Protein AF-A0A7S1VYL2-F1 (afdb_monomer_lite)

Structure (mmCIF, N/CA/C/O backbone):
data_AF-A0A7S1VYL2-F1
#
_entry.id   AF-A0A7S1VYL2-F1
#
loop_
_atom_site.group_PDB
_atom_site.id
_atom_site.type_symbol
_atom_site.label_atom_id
_atom_site.label_alt_id
_atom_site.label_comp_id
_atom_site.label_asym_id
_atom_site.label_entity_id
_atom_site.label_seq_id
_atom_site.pdbx_PDB_ins_code
_atom_site.Cartn_x
_atom_site.Cartn_y
_atom_site.Cartn_z
_atom_site.occupancy
_atom_site.B_iso_or_equiv
_atom_site.auth_seq_id
_atom_site.auth_comp_id
_atom_site.auth_asym_id
_atom_site.auth_atom_id
_atom_site.pdbx_PDB_model_num
ATOM 1 N N . SER A 1 1 ? 16.573 17.578 -38.733 1.00 61.91 1 SER A N 1
ATOM 2 C CA . SER A 1 1 ? 17.314 18.787 -39.150 1.00 61.91 1 SER A CA 1
ATOM 3 C C . SER A 1 1 ? 16.479 19.507 -40.191 1.00 61.91 1 SER A C 1
ATOM 5 O O . SER A 1 1 ? 15.804 18.820 -40.947 1.00 61.91 1 SER A O 1
ATOM 7 N N . PHE A 1 2 ? 16.467 20.838 -40.218 1.00 78.00 2 PHE A N 1
ATOM 8 C CA . PHE A 1 2 ? 15.784 21.599 -41.269 1.00 78.00 2 PHE A CA 1
ATOM 9 C C . PHE A 1 2 ? 16.840 22.169 -42.211 1.00 78.00 2 PHE A C 1
ATOM 11 O O . PHE A 1 2 ? 17.726 22.891 -41.756 1.00 78.00 2 PHE A O 1
ATOM 18 N N . SER A 1 3 ? 16.746 21.837 -43.496 1.00 79.06 3 SER A N 1
ATOM 19 C CA . SER A 1 3 ? 17.550 22.474 -44.539 1.00 79.06 3 SER A CA 1
ATOM 20 C C . SER A 1 3 ? 16.685 23.531 -45.216 1.00 79.06 3 SER A C 1
ATOM 22 O O . SER A 1 3 ? 15.619 23.235 -45.758 1.00 79.06 3 SER A O 1
ATOM 24 N N . CYS A 1 4 ? 17.123 24.788 -45.139 1.00 88.56 4 CYS A N 1
ATOM 25 C CA . CYS A 1 4 ? 16.427 25.921 -45.740 1.00 88.56 4 CYS A CA 1
ATOM 26 C C . CYS A 1 4 ? 17.180 26.330 -47.019 1.00 88.56 4 CYS A C 1
ATOM 28 O O . CYS A 1 4 ? 18.322 26.796 -46.925 1.00 88.56 4 CYS A O 1
ATOM 30 N N . PRO A 1 5 ? 16.594 26.136 -48.215 1.00 88.06 5 PRO A N 1
ATOM 31 C CA . PRO A 1 5 ? 17.162 26.657 -49.454 1.00 88.06 5 PRO A CA 1
ATOM 32 C C . PRO A 1 5 ?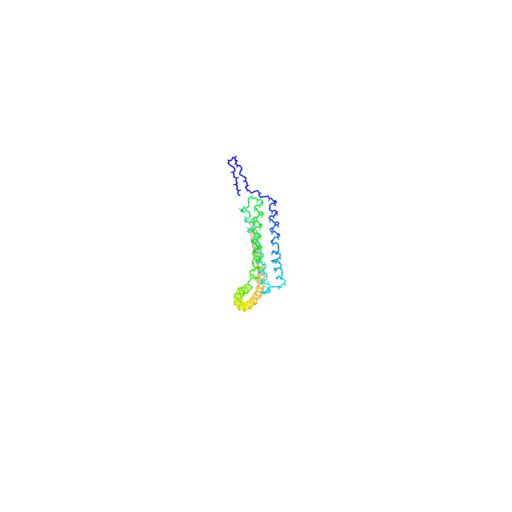 17.280 28.183 -49.370 1.00 88.06 5 PRO A C 1
ATOM 34 O O . PRO A 1 5 ? 16.396 28.831 -48.815 1.00 88.06 5 PRO A O 1
ATOM 37 N N . ARG A 1 6 ? 18.330 28.779 -49.952 1.00 89.88 6 ARG A N 1
ATOM 38 C CA . ARG A 1 6 ? 18.504 30.249 -49.941 1.00 89.88 6 ARG A CA 1
ATOM 39 C C . ARG A 1 6 ? 17.352 31.004 -50.610 1.00 89.88 6 ARG A C 1
ATOM 41 O O . ARG A 1 6 ? 17.112 32.152 -50.260 1.00 89.88 6 ARG A O 1
ATOM 48 N N . ASP A 1 7 ? 16.639 30.341 -51.516 1.00 92.88 7 ASP A N 1
ATOM 49 C CA . ASP A 1 7 ? 15.618 30.954 -52.366 1.00 92.88 7 ASP A CA 1
ATOM 50 C C . ASP A 1 7 ? 14.180 30.615 -51.927 1.00 92.88 7 ASP A C 1
ATOM 52 O O . ASP A 1 7 ? 13.231 30.834 -52.678 1.00 92.88 7 ASP A O 1
ATOM 56 N N . SER A 1 8 ? 13.988 30.045 -50.731 1.00 87.00 8 SER A N 1
ATOM 57 C CA . SER A 1 8 ? 12.659 29.698 -50.219 1.00 87.00 8 SER A CA 1
ATOM 58 C C . SER A 1 8 ? 12.521 30.020 -48.738 1.00 87.00 8 SER A C 1
ATOM 60 O O . SER A 1 8 ? 13.343 29.614 -47.922 1.00 87.00 8 SER A O 1
ATOM 62 N N . GLU A 1 9 ? 11.425 30.682 -48.375 1.00 87.62 9 GLU A N 1
ATOM 63 C CA . GLU A 1 9 ? 11.040 30.894 -46.974 1.00 87.62 9 GLU A CA 1
ATOM 64 C C . GLU A 1 9 ? 10.525 29.604 -46.306 1.00 87.62 9 GLU A C 1
ATOM 66 O O . GLU A 1 9 ? 10.373 29.545 -45.086 1.00 87.62 9 GLU A O 1
ATOM 71 N N . VAL A 1 10 ? 10.264 28.547 -47.089 1.00 90.44 10 VAL A N 1
ATOM 72 C CA . VAL A 1 10 ? 9.768 27.264 -46.584 1.00 90.44 10 VAL A CA 1
ATOM 73 C C . VAL A 1 10 ? 10.942 26.318 -46.352 1.00 90.44 10 VAL A C 1
ATOM 75 O O . VAL A 1 10 ? 11.450 25.679 -47.274 1.00 90.44 10 VAL A O 1
ATOM 78 N N . CYS A 1 11 ? 11.349 26.182 -45.093 1.00 86.75 11 CYS A N 1
ATOM 79 C CA . CYS A 1 11 ? 12.296 25.148 -44.690 1.00 86.75 11 CYS A CA 1
ATOM 80 C C . CYS A 1 11 ? 11.629 23.769 -44.782 1.00 86.75 11 CYS A C 1
ATOM 82 O O . CYS A 1 11 ? 10.582 23.534 -44.173 1.00 86.75 11 CYS A O 1
ATOM 84 N N . ARG A 1 12 ? 12.236 22.839 -45.525 1.00 80.25 12 ARG A N 1
ATOM 85 C CA . ARG A 1 12 ? 11.796 21.439 -45.539 1.00 80.25 12 ARG A CA 1
ATOM 86 C C . ARG A 1 12 ? 12.517 20.669 -44.440 1.00 80.25 12 ARG A C 1
ATOM 88 O O . ARG A 1 12 ? 13.689 20.917 -44.149 1.00 80.25 12 ARG A O 1
ATOM 95 N N . SER A 1 13 ? 11.790 19.751 -43.806 1.00 77.81 13 SER A N 1
ATOM 96 C CA . SER A 1 13 ? 12.422 18.759 -42.942 1.00 77.81 13 SER A CA 1
ATOM 97 C C . SER A 1 13 ? 13.326 17.906 -43.820 1.00 77.81 13 SER A C 1
ATOM 99 O O . SER A 1 13 ? 12.852 17.318 -44.785 1.00 77.81 13 SER A O 1
ATOM 101 N N . ASP A 1 14 ? 14.608 17.847 -43.480 1.00 75.81 14 ASP A N 1
ATOM 102 C CA . ASP A 1 14 ? 15.656 17.129 -44.223 1.00 75.81 14 ASP A CA 1
ATOM 103 C C . ASP A 1 14 ? 15.600 15.606 -43.978 1.00 75.81 14 ASP A C 1
ATOM 105 O O . ASP A 1 14 ? 16.582 14.889 -44.143 1.00 75.81 14 ASP A O 1
ATOM 109 N N . SER A 1 15 ? 14.470 15.121 -43.458 1.00 72.62 15 SER A N 1
ATOM 110 C CA . SER A 1 15 ? 14.243 13.722 -43.117 1.00 72.62 15 SER A CA 1
ATOM 111 C C . SER A 1 15 ? 13.379 13.081 -44.198 1.00 72.62 15 SER A C 1
ATOM 113 O O . SER A 1 15 ? 12.154 13.042 -44.062 1.00 72.62 15 SER A O 1
ATOM 115 N N . ASP A 1 16 ? 14.013 12.536 -45.232 1.00 81.56 16 ASP A N 1
ATOM 116 C CA . ASP A 1 16 ? 13.358 11.726 -46.272 1.00 81.56 16 ASP A CA 1
ATOM 117 C C . ASP A 1 16 ? 13.094 10.286 -45.785 1.00 81.56 16 ASP A C 1
ATOM 119 O O . ASP A 1 16 ? 13.119 9.328 -46.557 1.00 81.56 16 ASP A O 1
ATOM 123 N N . VAL A 1 17 ? 12.866 10.112 -44.478 1.00 89.38 17 VAL A N 1
ATOM 124 C CA . VAL A 1 17 ? 12.576 8.804 -43.890 1.00 89.38 17 VAL A CA 1
ATOM 125 C C . VAL A 1 17 ? 11.101 8.505 -44.093 1.00 89.38 17 VAL A C 1
ATOM 127 O O . VAL A 1 17 ? 10.223 9.138 -43.498 1.00 89.38 17 VAL A O 1
ATOM 130 N N . SER A 1 18 ? 10.823 7.528 -44.943 1.00 93.56 18 SER A N 1
ATOM 131 C CA . SER A 1 18 ? 9.466 7.116 -45.241 1.00 93.56 18 SER A CA 1
ATOM 132 C C . SER A 1 18 ? 8.936 6.158 -44.164 1.00 93.56 18 SER A C 1
ATOM 134 O O . SER A 1 18 ? 9.698 5.474 -43.471 1.00 93.56 18 SER A O 1
ATOM 136 N N . PRO A 1 19 ? 7.606 6.018 -44.037 1.00 93.88 19 PRO A N 1
ATOM 137 C CA . PRO A 1 19 ? 7.012 4.953 -43.230 1.00 93.88 19 PRO A CA 1
ATOM 138 C C . PRO A 1 19 ? 7.464 3.545 -43.656 1.00 93.88 19 PRO A C 1
ATOM 140 O O . PRO A 1 19 ? 7.459 2.625 -42.839 1.00 93.88 19 PRO A O 1
ATOM 143 N N . VAL A 1 20 ? 7.875 3.371 -44.920 1.00 94.62 20 VAL A N 1
ATOM 144 C CA . VAL A 1 20 ? 8.408 2.103 -45.439 1.00 94.62 20 VAL A CA 1
ATOM 145 C C . VAL A 1 20 ? 9.771 1.804 -44.818 1.00 94.62 20 VAL A C 1
ATOM 147 O O . VAL A 1 20 ? 10.003 0.675 -44.388 1.00 94.62 20 VAL A O 1
ATOM 150 N N . GLY A 1 21 ? 10.643 2.809 -44.690 1.00 93.50 21 GLY A N 1
ATOM 151 C CA . GLY A 1 21 ? 11.903 2.669 -43.964 1.00 93.50 21 GLY A CA 1
ATOM 152 C C . GLY A 1 21 ? 11.670 2.200 -42.527 1.00 93.50 21 GLY A C 1
ATOM 153 O O . GLY A 1 21 ? 12.287 1.231 -42.081 1.00 93.50 21 GLY A O 1
ATOM 154 N N . TRP A 1 22 ? 10.737 2.839 -41.814 1.00 94.69 22 TRP A N 1
ATOM 155 C CA . TRP A 1 22 ? 10.399 2.474 -40.433 1.00 94.69 22 TRP A CA 1
ATOM 156 C C . TRP A 1 22 ? 9.864 1.047 -40.312 1.00 94.69 22 TRP A C 1
ATOM 158 O O . TRP A 1 22 ? 10.197 0.340 -39.363 1.00 94.69 22 TRP A O 1
ATOM 168 N N . PHE A 1 23 ? 9.080 0.595 -41.291 1.00 95.88 23 PHE A N 1
ATOM 169 C CA . PHE A 1 23 ? 8.619 -0.787 -41.341 1.00 95.88 23 PHE A CA 1
ATOM 170 C C . PHE A 1 23 ? 9.792 -1.777 -41.418 1.00 95.88 23 PHE A C 1
ATOM 172 O O . PHE A 1 23 ? 9.844 -2.717 -40.624 1.00 95.88 23 PHE A O 1
ATOM 179 N N . PHE A 1 24 ? 10.760 -1.556 -42.315 1.00 95.06 24 PHE A N 1
ATOM 180 C CA . PHE A 1 24 ? 11.938 -2.426 -42.429 1.00 95.06 24 PHE A CA 1
ATOM 181 C C . PHE A 1 24 ? 12.842 -2.357 -41.197 1.00 95.06 24 PHE A C 1
ATOM 183 O O . PHE A 1 24 ? 13.323 -3.393 -40.740 1.00 95.06 24 PHE A O 1
ATOM 190 N N . PHE A 1 25 ? 13.020 -1.167 -40.621 1.00 94.31 25 PHE A N 1
ATOM 191 C CA . PHE A 1 25 ? 13.708 -0.973 -39.347 1.00 94.31 25 PHE A CA 1
ATOM 192 C C . PHE A 1 25 ? 13.118 -1.871 -38.250 1.00 94.31 25 PHE A C 1
ATOM 194 O O . PHE A 1 25 ? 13.826 -2.671 -37.635 1.00 94.31 25 PHE A O 1
ATOM 201 N N . THR A 1 26 ? 11.801 -1.780 -38.038 1.00 93.69 26 THR A N 1
ATOM 202 C CA . THR A 1 26 ? 11.106 -2.577 -37.025 1.00 93.69 26 THR A CA 1
ATOM 203 C C . THR A 1 26 ? 11.162 -4.063 -37.356 1.00 93.69 26 THR A C 1
ATOM 205 O O . THR A 1 26 ? 11.386 -4.868 -36.457 1.00 93.69 26 THR A O 1
ATOM 208 N N . LEU A 1 27 ? 11.013 -4.441 -38.628 1.00 95.31 27 LEU A N 1
ATOM 209 C CA . LEU A 1 27 ? 11.093 -5.833 -39.062 1.00 95.31 27 LEU A CA 1
ATOM 210 C C . LEU A 1 27 ? 12.460 -6.451 -38.731 1.00 95.31 27 LEU A C 1
ATOM 212 O O . LEU A 1 27 ? 12.510 -7.525 -38.134 1.00 95.31 27 LEU A O 1
ATOM 216 N N . PHE A 1 28 ? 13.561 -5.771 -39.064 1.00 93.75 28 PHE A N 1
ATOM 217 C CA . PHE A 1 28 ? 14.906 -6.266 -38.765 1.00 93.75 28 PHE A CA 1
ATOM 218 C C . PHE A 1 28 ? 15.192 -6.311 -37.267 1.00 93.75 28 PHE A C 1
ATOM 220 O O . PHE A 1 28 ? 15.729 -7.316 -36.795 1.00 93.75 28 PHE A O 1
ATOM 227 N N . GLY A 1 29 ? 14.782 -5.275 -36.527 1.00 92.00 29 GLY A N 1
ATOM 228 C CA . GLY A 1 29 ? 14.897 -5.242 -35.072 1.00 92.00 29 GLY A CA 1
ATOM 229 C C . GLY A 1 29 ? 14.149 -6.399 -34.413 1.00 92.00 29 GLY A C 1
ATOM 230 O O . GLY A 1 29 ? 14.722 -7.112 -33.596 1.00 92.00 29 GLY A O 1
ATOM 231 N N . VAL A 1 30 ? 12.900 -6.652 -34.815 1.00 91.62 30 VAL A N 1
ATOM 232 C CA . VAL A 1 30 ? 12.106 -7.771 -34.290 1.00 91.62 30 VAL A CA 1
ATOM 233 C C . VAL A 1 30 ? 12.761 -9.105 -34.630 1.00 91.62 30 VAL A C 1
ATOM 235 O O . VAL A 1 30 ? 12.927 -9.921 -33.731 1.00 91.62 30 VAL A O 1
ATOM 238 N N . ILE A 1 31 ? 13.170 -9.344 -35.879 1.00 93.88 31 ILE A N 1
ATOM 239 C CA . ILE A 1 31 ? 13.765 -10.633 -36.275 1.00 93.88 31 ILE A CA 1
ATOM 240 C C . ILE A 1 31 ? 15.019 -10.957 -35.447 1.00 93.88 31 ILE A C 1
ATOM 242 O O . ILE A 1 31 ? 15.148 -12.091 -34.991 1.00 93.88 31 ILE A O 1
ATOM 246 N N . HIS A 1 32 ? 15.901 -9.979 -35.216 1.00 89.75 32 HIS A N 1
ATOM 247 C CA . HIS A 1 32 ? 17.160 -10.209 -34.496 1.00 89.75 32 HIS A CA 1
ATOM 248 C C . HIS A 1 32 ? 16.989 -10.234 -32.974 1.00 89.75 32 HIS A C 1
ATOM 250 O O . HIS A 1 32 ? 17.606 -11.054 -32.311 1.00 89.75 32 HIS A O 1
ATOM 256 N N . LEU A 1 33 ? 16.125 -9.388 -32.403 1.00 91.00 33 LEU A N 1
ATOM 257 C CA . LEU A 1 33 ? 15.999 -9.262 -30.943 1.00 91.00 33 LEU A CA 1
ATOM 258 C C . LEU A 1 33 ? 14.960 -10.219 -30.338 1.00 91.00 33 LEU A C 1
ATOM 260 O O . LEU A 1 33 ? 14.957 -10.453 -29.129 1.00 91.00 33 LEU A O 1
ATOM 264 N N . THR A 1 34 ? 14.059 -10.787 -31.150 1.00 91.69 34 THR A N 1
ATOM 265 C CA . THR A 1 34 ? 13.016 -11.707 -30.659 1.00 91.69 34 THR A CA 1
ATOM 266 C C . THR A 1 34 ? 13.585 -12.940 -29.948 1.00 91.69 34 THR A C 1
ATOM 268 O O . THR A 1 34 ? 13.065 -13.262 -28.878 1.00 91.69 34 THR A O 1
ATOM 271 N N . PRO A 1 35 ? 14.619 -13.642 -30.457 1.00 92.44 35 PRO A N 1
ATOM 272 C CA . PRO A 1 35 ? 15.212 -14.777 -29.751 1.00 92.44 35 PRO A CA 1
ATOM 273 C C . PRO A 1 35 ? 15.658 -14.424 -28.325 1.00 92.44 35 PRO A C 1
ATOM 275 O O . PRO A 1 35 ? 15.303 -15.138 -27.385 1.00 92.44 35 PRO A O 1
ATOM 278 N N . ASP A 1 36 ? 16.330 -13.286 -28.144 1.00 89.50 36 ASP A N 1
ATOM 279 C CA . ASP A 1 36 ? 16.806 -12.817 -26.838 1.00 89.50 36 ASP A CA 1
ATOM 280 C C . ASP A 1 36 ? 15.658 -12.454 -25.904 1.00 89.50 36 ASP A C 1
ATOM 282 O O . ASP A 1 36 ? 15.626 -12.879 -24.745 1.00 89.50 36 ASP A O 1
ATOM 286 N N . MET A 1 37 ? 14.660 -11.733 -26.421 1.00 89.81 37 MET A N 1
ATOM 287 C CA . MET A 1 37 ? 13.464 -11.389 -25.654 1.00 89.81 37 MET A CA 1
ATOM 288 C C . MET A 1 37 ? 12.706 -12.644 -25.208 1.00 89.81 37 MET A C 1
ATOM 290 O O . MET A 1 37 ? 12.289 -12.729 -24.051 1.00 89.81 37 MET A O 1
ATOM 294 N N . LEU A 1 38 ? 12.545 -13.636 -26.089 1.00 92.94 38 LEU A N 1
ATOM 295 C CA . LEU A 1 38 ? 11.866 -14.895 -25.772 1.00 92.94 38 LEU A CA 1
ATOM 296 C C . LEU A 1 38 ? 12.665 -15.740 -24.778 1.00 92.94 38 LEU A C 1
ATOM 298 O O . LEU A 1 38 ? 12.073 -16.329 -23.871 1.00 92.94 38 LEU A O 1
ATOM 302 N N . ASN A 1 39 ? 13.992 -15.781 -24.902 1.00 90.31 39 ASN A N 1
ATOM 303 C CA . ASN A 1 39 ? 14.867 -16.485 -23.967 1.00 90.31 39 ASN A CA 1
ATOM 304 C C . ASN A 1 39 ? 14.842 -15.830 -22.580 1.00 90.31 39 ASN A C 1
ATOM 306 O O . ASN A 1 39 ? 14.631 -16.525 -21.582 1.00 90.31 39 ASN A O 1
ATOM 310 N N . GLY A 1 40 ? 14.954 -14.501 -22.509 1.00 90.19 40 GLY A N 1
ATOM 311 C CA . GLY A 1 40 ? 14.814 -13.741 -21.266 1.00 90.19 40 GLY A CA 1
ATOM 312 C C . GLY A 1 40 ? 13.451 -13.964 -20.612 1.00 90.19 40 GLY A C 1
ATOM 313 O O . GLY A 1 40 ? 13.370 -14.304 -19.429 1.00 90.19 40 GLY A O 1
ATOM 314 N N . LEU A 1 41 ? 12.371 -13.891 -21.395 1.00 92.56 41 LEU A N 1
ATOM 315 C CA . LEU A 1 41 ? 11.012 -14.122 -20.906 1.00 92.56 41 LEU A CA 1
ATOM 316 C C . LEU A 1 41 ? 10.801 -15.567 -20.428 1.00 92.56 41 LEU A C 1
ATOM 318 O O . LEU A 1 41 ? 10.159 -15.792 -19.401 1.00 92.56 41 LEU A O 1
ATOM 322 N N . LYS A 1 42 ? 11.374 -16.558 -21.123 1.00 92.81 42 LYS A N 1
ATOM 323 C CA . LYS A 1 42 ? 11.329 -17.971 -20.720 1.00 92.81 42 LYS A CA 1
ATOM 324 C C . LYS A 1 42 ? 12.056 -18.205 -19.397 1.00 92.81 42 LYS A C 1
ATOM 326 O O . LYS A 1 42 ? 11.561 -18.982 -18.580 1.00 92.81 42 LYS A O 1
ATOM 331 N N . LEU A 1 43 ? 13.185 -17.534 -19.160 1.00 91.38 43 LEU A N 1
ATOM 332 C CA . LEU A 1 43 ? 13.906 -17.590 -17.883 1.00 91.38 43 LEU A CA 1
ATOM 333 C C . LEU A 1 43 ? 13.076 -16.982 -16.747 1.00 91.38 43 LEU A C 1
ATOM 335 O O . LEU A 1 43 ? 12.912 -17.617 -15.704 1.00 91.38 43 LEU A O 1
ATOM 339 N N . VAL A 1 44 ? 12.474 -15.812 -16.974 1.00 92.75 44 VAL A N 1
ATOM 340 C CA . VAL A 1 44 ? 11.578 -15.150 -16.010 1.00 92.75 44 VAL A CA 1
ATOM 341 C C . VAL A 1 44 ? 10.370 -16.034 -15.678 1.00 92.75 44 VAL A C 1
ATOM 343 O O . VAL A 1 44 ? 10.043 -16.251 -14.508 1.00 92.75 44 VAL A O 1
ATOM 346 N N . TRP A 1 45 ? 9.731 -16.611 -16.696 1.00 93.38 45 TRP A N 1
ATOM 347 C CA . TRP A 1 45 ? 8.579 -17.492 -16.511 1.00 93.38 45 TRP A CA 1
ATOM 348 C C . TRP A 1 45 ? 8.951 -18.819 -15.834 1.00 93.38 45 TRP A C 1
ATOM 350 O O . TRP A 1 45 ? 8.237 -19.299 -14.951 1.00 93.38 45 TRP A O 1
ATOM 360 N N . GLY A 1 46 ? 10.095 -19.405 -16.197 1.00 87.69 46 GLY A N 1
ATOM 361 C CA . GLY A 1 46 ? 10.621 -20.621 -15.578 1.00 87.69 46 GLY A CA 1
ATOM 362 C C . GLY A 1 46 ? 10.995 -20.430 -14.107 1.00 87.69 46 GLY A C 1
ATOM 363 O O . GLY A 1 46 ? 10.764 -21.330 -13.293 1.00 87.69 46 GLY A O 1
ATOM 364 N N . ALA A 1 47 ? 11.503 -19.248 -13.749 1.00 89.25 47 ALA A N 1
ATOM 365 C CA . ALA A 1 47 ? 11.784 -18.883 -12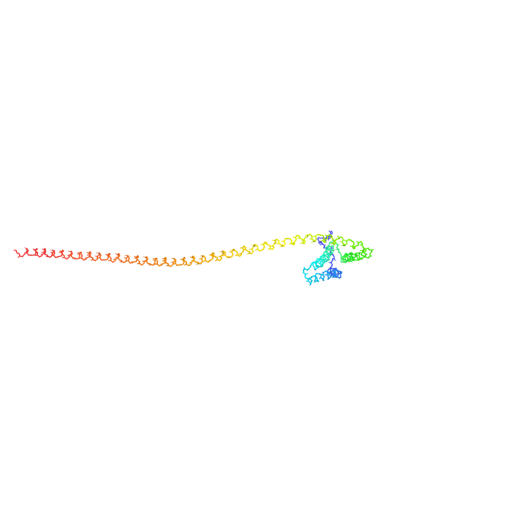.366 1.00 89.25 47 ALA A CA 1
ATOM 366 C C . ALA A 1 47 ? 10.507 -18.796 -11.520 1.00 89.25 47 ALA A C 1
ATOM 368 O O . ALA A 1 47 ? 10.487 -19.294 -10.396 1.00 89.25 47 ALA A O 1
ATOM 369 N N . SER A 1 48 ? 9.415 -18.261 -12.081 1.00 87.25 48 SER A N 1
ATOM 370 C CA . SER A 1 48 ? 8.115 -18.186 -11.400 1.00 87.25 48 SER A CA 1
ATOM 371 C C . SER A 1 48 ? 7.592 -19.568 -10.973 1.00 87.25 48 SER A C 1
ATOM 373 O O . SER A 1 48 ? 7.055 -19.714 -9.875 1.00 87.25 48 SER A O 1
ATOM 375 N N . LYS A 1 49 ? 7.831 -20.616 -11.777 1.00 87.31 49 LYS A N 1
ATOM 376 C CA . LYS A 1 49 ? 7.413 -21.994 -11.452 1.00 87.31 49 LYS A CA 1
ATOM 377 C C . LYS A 1 49 ? 8.205 -22.646 -10.312 1.00 87.31 49 LYS A C 1
ATOM 379 O O . LYS A 1 49 ? 7.688 -23.556 -9.676 1.00 87.31 49 LYS A O 1
ATOM 384 N N . HIS A 1 50 ? 9.433 -22.202 -10.044 1.00 78.25 50 HIS A N 1
ATOM 385 C CA . HIS A 1 50 ? 10.302 -22.779 -9.005 1.00 78.25 50 HIS A CA 1
ATOM 386 C C . HIS A 1 50 ? 10.139 -22.112 -7.625 1.00 78.25 50 HIS A C 1
ATOM 388 O O . HIS A 1 50 ? 10.872 -22.445 -6.687 1.00 78.25 50 HIS A O 1
ATOM 394 N N . GLY A 1 51 ? 9.187 -21.179 -7.489 1.00 72.94 51 GLY A N 1
ATOM 395 C CA . GLY A 1 51 ? 8.961 -20.401 -6.271 1.00 72.94 51 GLY A CA 1
ATOM 396 C C . GLY A 1 51 ? 10.132 -19.474 -5.916 1.00 72.94 51 GLY A C 1
ATOM 397 O O . GLY A 1 51 ? 11.157 -19.434 -6.597 1.00 72.94 51 GLY A O 1
ATOM 398 N N . PHE A 1 52 ? 10.010 -18.741 -4.805 1.00 77.88 52 PHE A N 1
ATOM 399 C CA . PHE A 1 52 ? 11.050 -17.836 -4.285 1.00 77.88 52 PHE A CA 1
ATOM 400 C C . PHE A 1 52 ? 12.218 -18.585 -3.617 1.00 77.88 52 PHE A C 1
ATOM 402 O O . PHE A 1 52 ? 12.682 -18.246 -2.530 1.00 77.88 52 PHE A O 1
ATOM 409 N N . THR A 1 53 ? 12.706 -19.642 -4.261 1.00 83.88 53 THR A N 1
ATOM 410 C CA . THR A 1 53 ? 13.946 -20.305 -3.860 1.00 83.88 53 THR A CA 1
ATOM 411 C C . THR A 1 53 ? 15.146 -19.466 -4.307 1.00 83.88 53 THR A C 1
ATOM 413 O O . THR A 1 53 ? 15.093 -18.786 -5.331 1.00 83.88 53 THR A O 1
ATOM 416 N N . LYS A 1 54 ? 16.274 -19.531 -3.580 1.00 75.94 54 LYS A N 1
ATOM 417 C CA . LYS A 1 54 ? 17.504 -18.779 -3.928 1.00 75.94 54 LYS A CA 1
ATOM 418 C C . LYS A 1 54 ? 17.962 -19.018 -5.374 1.00 75.94 54 LYS A C 1
ATOM 420 O O . LYS A 1 54 ? 18.417 -18.097 -6.041 1.00 75.94 54 LYS A O 1
ATOM 425 N N . LYS A 1 55 ? 17.798 -20.250 -5.871 1.00 74.62 55 LYS A N 1
ATOM 426 C CA . LYS A 1 55 ? 18.096 -20.611 -7.265 1.00 74.62 55 LYS A CA 1
ATOM 427 C C . LYS A 1 55 ? 17.100 -19.981 -8.245 1.00 74.62 55 LYS A C 1
ATOM 429 O O . LYS A 1 55 ? 17.528 -19.450 -9.263 1.00 74.62 55 LYS A O 1
ATOM 434 N N . GLY A 1 56 ? 15.804 -19.994 -7.921 1.00 79.81 56 GLY A N 1
ATOM 435 C CA . GLY A 1 56 ? 14.767 -19.334 -8.720 1.00 79.81 56 GLY A CA 1
ATOM 436 C C . GLY A 1 56 ? 15.000 -17.828 -8.847 1.00 79.81 56 GLY A C 1
ATOM 437 O O . GLY A 1 56 ? 14.908 -17.291 -9.947 1.00 79.81 56 GLY A O 1
ATOM 438 N N . LEU A 1 57 ? 15.409 -17.162 -7.761 1.00 84.19 57 LEU A N 1
ATOM 439 C CA . LEU A 1 57 ? 15.702 -15.727 -7.769 1.00 84.19 57 LEU A CA 1
ATOM 440 C C . LEU A 1 57 ? 16.871 -15.369 -8.702 1.00 84.19 57 LEU A C 1
ATOM 442 O O . LEU A 1 57 ? 16.765 -14.411 -9.458 1.00 84.19 57 LEU A O 1
ATOM 446 N N . HIS A 1 58 ? 17.959 -16.146 -8.704 1.00 83.06 58 HIS A N 1
ATOM 447 C CA . HIS A 1 58 ? 19.078 -15.909 -9.627 1.00 83.06 58 HIS A CA 1
ATOM 448 C C . HIS A 1 58 ? 18.663 -16.063 -11.095 1.00 83.06 58 HIS A C 1
ATOM 450 O O . HIS A 1 58 ? 19.049 -15.248 -11.928 1.00 83.06 58 HIS A O 1
ATOM 456 N N . ILE A 1 59 ? 17.850 -17.077 -11.410 1.00 85.12 59 ILE A N 1
ATOM 457 C CA . ILE A 1 59 ? 17.340 -17.297 -12.772 1.00 85.12 59 ILE A CA 1
ATOM 458 C C . ILE A 1 59 ? 16.413 -16.146 -13.188 1.00 85.12 59 ILE A C 1
ATOM 460 O O . ILE A 1 59 ? 16.503 -15.664 -14.315 1.00 85.12 59 ILE A O 1
ATOM 464 N N . PHE A 1 60 ? 15.566 -15.669 -12.271 1.00 90.19 60 PHE A N 1
ATOM 465 C CA . PHE A 1 60 ? 14.699 -14.514 -12.498 1.00 90.19 60 PHE A CA 1
ATOM 466 C C . PHE A 1 60 ? 15.507 -13.244 -12.780 1.00 90.19 60 PHE A C 1
ATOM 468 O O . PHE A 1 60 ? 15.273 -12.589 -13.791 1.00 90.19 60 PHE A O 1
ATOM 475 N N . ILE A 1 61 ? 16.491 -12.929 -11.929 1.00 89.00 61 ILE A N 1
ATOM 476 C CA . ILE A 1 61 ? 17.357 -11.753 -12.091 1.00 89.00 61 ILE A CA 1
ATOM 477 C C . ILE A 1 61 ? 18.122 -11.832 -13.413 1.00 89.00 61 ILE A C 1
ATOM 479 O O . ILE A 1 61 ? 18.154 -10.848 -14.146 1.00 89.00 61 ILE A O 1
ATOM 483 N N . GLY A 1 62 ? 18.677 -13.000 -13.754 1.00 87.88 62 GLY A N 1
ATOM 484 C CA . GLY A 1 62 ? 19.353 -13.215 -15.034 1.00 87.88 62 GLY A CA 1
ATOM 485 C C . GLY A 1 62 ? 18.431 -12.967 -16.230 1.00 87.88 62 GLY A C 1
ATOM 486 O O . GLY A 1 62 ? 18.812 -12.261 -17.160 1.00 87.88 62 GLY A O 1
ATOM 487 N N . GLY A 1 63 ? 17.193 -13.469 -16.177 1.00 89.62 63 GLY A N 1
ATOM 488 C CA . GLY A 1 63 ? 16.183 -13.215 -17.208 1.00 89.62 63 GLY A CA 1
ATOM 489 C C . GLY A 1 63 ? 15.792 -11.736 -17.324 1.00 89.62 63 GLY A C 1
ATOM 490 O O . GLY A 1 63 ? 15.705 -11.214 -18.434 1.00 89.62 63 GLY A O 1
ATOM 491 N N . CYS A 1 64 ? 15.614 -11.037 -16.198 1.00 90.44 64 CYS A N 1
ATOM 492 C CA . CYS A 1 64 ? 15.341 -9.597 -16.179 1.00 90.44 64 CYS A CA 1
ATOM 493 C C . CYS A 1 64 ? 16.506 -8.775 -16.739 1.00 90.44 64 CYS A C 1
ATOM 495 O O . CYS A 1 64 ? 16.274 -7.814 -17.470 1.00 90.44 64 CYS A O 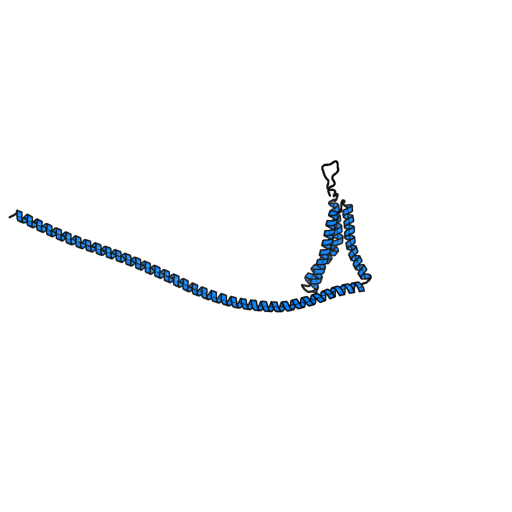1
ATOM 497 N N . PHE A 1 65 ? 17.745 -9.140 -16.411 1.00 90.56 65 PHE A N 1
ATOM 498 C CA . PHE A 1 65 ? 18.932 -8.439 -16.893 1.00 90.56 65 PHE A CA 1
ATOM 499 C C . PHE A 1 65 ? 19.097 -8.615 -18.403 1.00 90.56 65 PHE A C 1
ATOM 501 O O . PHE A 1 65 ? 19.259 -7.623 -19.108 1.00 90.56 65 PHE A O 1
ATOM 508 N N . LEU A 1 66 ? 18.941 -9.850 -18.899 1.00 89.00 66 LEU A N 1
ATOM 509 C CA . LEU A 1 66 ? 18.966 -10.150 -20.331 1.00 89.00 66 LEU A CA 1
ATOM 510 C C . LEU A 1 66 ? 17.907 -9.329 -21.077 1.00 89.00 66 LEU A C 1
ATOM 512 O O . LEU A 1 66 ? 18.235 -8.593 -21.999 1.00 89.00 66 LEU A O 1
ATOM 516 N N . PHE A 1 67 ? 16.659 -9.354 -20.602 1.00 89.56 67 PHE A N 1
ATOM 517 C CA . PHE A 1 67 ? 15.574 -8.570 -21.194 1.00 89.56 67 PHE A CA 1
ATOM 518 C C . PHE A 1 67 ? 15.851 -7.057 -21.172 1.00 89.56 67 PHE A C 1
ATOM 520 O O . PHE A 1 67 ? 15.566 -6.358 -22.143 1.00 89.56 67 PHE A O 1
ATOM 527 N N . THR A 1 68 ? 16.421 -6.545 -20.077 1.00 91.06 68 THR A N 1
ATOM 528 C CA . THR A 1 68 ? 16.751 -5.119 -19.933 1.00 91.06 68 THR A CA 1
ATOM 529 C C . THR A 1 68 ? 17.837 -4.698 -20.918 1.00 91.06 68 THR A C 1
ATOM 531 O O . THR A 1 68 ? 17.697 -3.654 -21.549 1.00 91.06 68 THR A O 1
ATOM 534 N N . ILE A 1 69 ? 18.889 -5.504 -21.091 1.00 90.38 69 ILE A N 1
ATOM 535 C CA . ILE A 1 69 ? 19.954 -5.228 -22.064 1.00 90.38 69 ILE A CA 1
ATOM 536 C C . ILE A 1 69 ? 19.382 -5.215 -23.482 1.00 90.38 69 ILE A C 1
ATOM 538 O O . ILE A 1 69 ? 19.602 -4.247 -24.205 1.00 90.38 69 ILE A O 1
ATOM 542 N N . THR A 1 70 ? 18.581 -6.216 -23.859 1.00 91.19 70 THR A N 1
ATOM 543 C CA . THR A 1 70 ? 17.949 -6.273 -25.187 1.00 91.19 70 THR A CA 1
ATOM 544 C C . THR A 1 70 ? 17.034 -5.065 -25.433 1.00 91.19 70 THR A C 1
ATOM 546 O O . THR A 1 70 ? 17.058 -4.468 -26.510 1.00 91.19 70 THR A O 1
ATOM 549 N N . ALA A 1 71 ? 16.264 -4.638 -24.425 1.00 91.31 71 ALA A N 1
ATOM 550 C CA . ALA A 1 71 ? 15.418 -3.448 -24.516 1.00 91.31 71 ALA A CA 1
ATOM 551 C C . ALA A 1 71 ? 16.236 -2.150 -24.643 1.00 91.31 71 ALA A C 1
ATOM 553 O O . ALA A 1 71 ? 15.871 -1.265 -25.419 1.00 91.31 71 ALA A O 1
ATOM 554 N N . LEU A 1 72 ? 17.354 -2.038 -23.917 1.00 91.12 72 LEU A N 1
ATOM 555 C CA . LEU A 1 72 ? 18.276 -0.906 -24.026 1.00 91.12 72 LEU A CA 1
ATOM 556 C C . LEU A 1 72 ? 18.970 -0.868 -25.389 1.00 91.12 72 LEU A C 1
ATOM 558 O O . LEU A 1 72 ? 19.105 0.214 -25.952 1.00 91.12 72 LEU A O 1
ATOM 562 N N . ALA A 1 73 ? 19.356 -2.018 -25.943 1.00 90.75 73 ALA A N 1
ATOM 563 C CA . ALA A 1 73 ? 19.934 -2.118 -27.280 1.00 90.75 73 ALA A CA 1
ATOM 564 C C . ALA A 1 73 ? 18.934 -1.668 -28.357 1.00 90.75 73 ALA A C 1
ATOM 566 O O . ALA A 1 73 ? 19.279 -0.857 -29.222 1.00 90.75 73 ALA A O 1
ATOM 567 N N . LEU A 1 74 ? 17.670 -2.103 -28.263 1.00 91.94 74 LEU A N 1
ATOM 568 C CA . LEU A 1 74 ? 16.599 -1.632 -29.144 1.00 91.94 74 LEU A CA 1
ATOM 569 C C . LEU A 1 74 ? 16.402 -0.118 -29.016 1.00 91.94 74 LEU A C 1
ATOM 571 O O . LEU A 1 74 ? 16.352 0.589 -30.021 1.00 91.94 74 LEU A O 1
ATOM 575 N N . TYR A 1 75 ? 16.326 0.387 -27.784 1.00 94.94 75 TYR A N 1
ATOM 576 C CA . TYR A 1 75 ? 16.162 1.812 -27.515 1.00 94.94 75 TYR A CA 1
ATOM 577 C C . TYR A 1 75 ? 17.323 2.640 -28.080 1.00 94.94 75 TYR A C 1
ATOM 579 O O . TYR A 1 75 ? 17.092 3.618 -28.789 1.00 94.94 75 TYR A O 1
ATOM 587 N N . ALA A 1 76 ? 18.566 2.229 -27.825 1.00 92.81 76 ALA A N 1
ATOM 588 C CA . ALA A 1 76 ? 19.756 2.883 -28.355 1.00 92.81 76 ALA A CA 1
ATOM 589 C C . ALA A 1 76 ? 19.752 2.881 -29.888 1.00 92.81 76 ALA A C 1
ATOM 591 O O . ALA A 1 76 ? 20.049 3.903 -30.500 1.00 92.81 76 ALA A O 1
ATOM 592 N N . THR A 1 77 ? 19.333 1.774 -30.504 1.00 92.94 77 THR A N 1
ATOM 593 C CA . THR A 1 77 ? 19.216 1.647 -31.961 1.00 92.94 77 THR A CA 1
ATOM 594 C C . THR A 1 77 ? 18.160 2.594 -32.531 1.00 92.94 77 THR A C 1
ATOM 596 O O . THR A 1 77 ? 18.414 3.248 -33.542 1.00 92.94 77 THR A O 1
ATOM 599 N N . VAL A 1 78 ? 17.007 2.741 -31.869 1.00 94.81 78 VAL A N 1
ATOM 600 C CA . VAL A 1 78 ? 15.976 3.724 -32.246 1.00 94.81 78 VAL A CA 1
ATOM 601 C C . VAL A 1 78 ? 16.529 5.145 -32.146 1.00 94.81 78 VAL A C 1
ATOM 603 O O . VAL A 1 78 ? 16.470 5.893 -33.118 1.00 94.81 78 VAL A O 1
ATOM 606 N N . VAL A 1 79 ? 17.098 5.517 -30.997 1.00 95.25 79 VAL A N 1
ATOM 607 C CA . VAL A 1 79 ? 17.616 6.874 -30.758 1.00 95.25 79 VAL A CA 1
ATOM 608 C C . VAL A 1 79 ? 18.739 7.220 -31.732 1.00 95.25 79 VAL A C 1
ATOM 610 O O . VAL A 1 79 ? 18.755 8.317 -32.290 1.00 95.25 79 VAL A O 1
ATOM 613 N N . PHE A 1 80 ? 19.656 6.283 -31.973 1.00 94.50 80 PHE A N 1
ATOM 614 C CA . PHE A 1 80 ? 20.762 6.468 -32.903 1.00 94.50 80 PHE A CA 1
ATOM 615 C C . PHE A 1 80 ? 20.265 6.705 -34.329 1.00 94.50 80 PHE A C 1
ATOM 617 O O . PHE A 1 80 ? 20.705 7.656 -34.976 1.00 94.50 80 PHE A O 1
ATOM 624 N N . ASN A 1 81 ? 19.322 5.889 -34.810 1.00 92.50 81 ASN A N 1
ATOM 625 C CA . ASN A 1 81 ? 18.769 6.051 -36.152 1.00 92.50 81 ASN A CA 1
ATOM 626 C C . ASN A 1 81 ? 18.011 7.372 -36.289 1.00 92.50 81 ASN A C 1
ATOM 628 O O . ASN A 1 81 ? 18.298 8.128 -37.209 1.00 92.50 81 ASN A O 1
ATOM 632 N N . VAL A 1 82 ? 17.161 7.729 -35.320 1.00 92.50 82 VAL A N 1
ATOM 633 C CA . VAL A 1 82 ? 16.463 9.030 -35.308 1.00 92.50 82 VAL A CA 1
ATOM 634 C C . VAL A 1 82 ? 17.440 10.206 -35.397 1.00 92.50 82 VAL A C 1
ATOM 636 O O . VAL A 1 82 ? 17.150 11.202 -36.058 1.00 92.50 82 VAL A O 1
ATOM 639 N N . ALA A 1 83 ? 18.593 10.109 -34.733 1.00 92.19 83 ALA A N 1
ATOM 640 C CA . ALA A 1 83 ? 19.581 11.180 -34.710 1.00 92.19 83 ALA A CA 1
ATOM 641 C C . ALA A 1 83 ? 20.433 11.265 -35.989 1.00 92.19 83 ALA A C 1
ATOM 643 O O . ALA A 1 83 ? 20.887 12.356 -36.337 1.00 92.19 83 ALA A O 1
ATOM 644 N N . THR A 1 84 ? 20.687 10.140 -36.665 1.00 91.50 84 THR A N 1
ATOM 645 C CA . THR A 1 84 ? 21.733 10.050 -37.701 1.00 91.50 84 THR A CA 1
ATOM 646 C C . THR A 1 84 ? 21.225 9.757 -39.108 1.00 91.50 84 THR A C 1
ATOM 648 O O . THR A 1 84 ? 21.873 10.190 -40.058 1.00 91.50 84 THR A O 1
ATOM 651 N N . SER A 1 85 ? 20.093 9.067 -39.278 1.00 92.12 85 SER A N 1
ATOM 652 C CA . SER A 1 85 ? 19.616 8.682 -40.610 1.00 92.12 85 SER A CA 1
ATOM 653 C C . SER A 1 85 ? 18.971 9.860 -41.336 1.00 92.12 85 SER A C 1
ATOM 655 O O . SER A 1 85 ? 18.020 10.456 -40.822 1.00 92.12 85 SER A O 1
ATOM 657 N N . ARG A 1 86 ? 19.446 10.170 -42.547 1.00 92.00 86 ARG A N 1
ATOM 658 C CA . ARG A 1 86 ? 18.830 11.169 -43.438 1.00 92.00 86 ARG A CA 1
ATOM 659 C C . ARG A 1 86 ? 17.981 10.537 -44.539 1.00 92.00 86 ARG A C 1
ATOM 661 O O . ARG A 1 86 ? 17.108 11.203 -45.082 1.00 92.00 86 ARG A O 1
ATOM 668 N N . SER A 1 87 ? 18.203 9.255 -44.831 1.00 93.75 87 SER A N 1
ATOM 669 C CA . SER A 1 87 ? 17.449 8.481 -45.823 1.00 93.75 87 SER A CA 1
ATOM 670 C C . SER A 1 87 ? 17.080 7.082 -45.318 1.00 93.75 87 SER A C 1
ATOM 672 O O . SER A 1 87 ? 17.702 6.554 -44.393 1.00 93.75 87 SER A O 1
ATOM 674 N N . ASP A 1 88 ? 16.099 6.450 -45.969 1.00 94.31 88 ASP A N 1
ATOM 675 C CA . ASP A 1 88 ? 15.689 5.067 -45.675 1.00 94.31 88 ASP A CA 1
ATOM 676 C C . ASP A 1 88 ? 16.851 4.068 -45.791 1.00 94.31 88 ASP A C 1
ATOM 678 O O . ASP A 1 88 ? 16.978 3.157 -44.972 1.00 94.31 88 ASP A O 1
ATOM 682 N N . VAL A 1 89 ? 17.728 4.252 -46.786 1.00 94.12 89 VAL A N 1
ATOM 683 C CA . VAL A 1 89 ? 18.888 3.375 -47.012 1.00 94.12 89 VAL A CA 1
ATOM 684 C C . VAL A 1 89 ? 19.888 3.495 -45.864 1.00 94.12 89 VAL A C 1
ATOM 686 O O . VAL A 1 89 ? 20.366 2.478 -45.365 1.00 94.12 89 VAL A O 1
ATOM 689 N N . GLU A 1 90 ? 20.169 4.719 -45.408 1.00 92.88 90 GLU A N 1
ATOM 690 C CA . GLU A 1 90 ? 21.051 4.960 -44.260 1.00 92.88 90 GLU A CA 1
ATOM 691 C C . GLU A 1 90 ? 20.475 4.374 -42.970 1.00 92.88 90 GLU A C 1
ATOM 693 O O . GLU A 1 90 ? 21.209 3.760 -42.199 1.00 92.88 90 GLU A O 1
ATOM 698 N N . MET A 1 91 ? 19.165 4.508 -42.747 1.00 94.06 91 MET A N 1
ATOM 699 C CA . MET A 1 91 ? 18.505 3.936 -41.572 1.00 94.06 91 MET A CA 1
ATOM 700 C C . MET A 1 91 ? 18.599 2.407 -41.556 1.00 94.06 91 MET A C 1
ATOM 702 O O . MET A 1 91 ? 18.951 1.808 -40.537 1.00 94.06 91 MET A O 1
ATOM 706 N N . ILE A 1 92 ? 18.317 1.756 -42.689 1.00 93.88 92 ILE A N 1
ATOM 707 C CA . ILE A 1 92 ? 18.424 0.297 -42.801 1.00 93.88 92 ILE A CA 1
ATOM 708 C C . ILE A 1 92 ? 19.877 -0.140 -42.585 1.00 93.88 92 ILE A C 1
ATOM 710 O O . ILE A 1 92 ? 20.123 -1.056 -41.801 1.00 93.88 92 ILE A O 1
ATOM 714 N N . PHE A 1 93 ? 20.842 0.537 -43.213 1.00 95.00 93 PHE A N 1
ATOM 715 C CA . PHE A 1 93 ? 22.262 0.227 -43.059 1.00 95.00 93 PHE A CA 1
ATOM 716 C C . PHE A 1 93 ? 22.727 0.353 -41.601 1.00 95.00 93 PHE A C 1
ATOM 718 O O . PHE A 1 93 ? 23.281 -0.597 -41.049 1.00 95.00 93 PHE A O 1
ATOM 725 N N . ASN A 1 94 ? 22.435 1.481 -40.948 1.00 93.12 94 ASN A N 1
ATOM 726 C CA . ASN A 1 94 ? 22.795 1.724 -39.550 1.00 93.12 94 ASN A CA 1
ATOM 727 C C . ASN A 1 94 ? 22.177 0.681 -38.611 1.00 93.12 94 ASN A C 1
ATOM 729 O O . ASN A 1 94 ? 22.828 0.206 -37.684 1.00 93.12 94 ASN A O 1
ATOM 733 N N . THR A 1 95 ? 20.935 0.281 -38.874 1.00 93.81 95 THR A N 1
ATOM 734 C CA . THR A 1 95 ? 20.234 -0.745 -38.091 1.00 93.81 95 THR A CA 1
ATOM 735 C C . THR A 1 95 ? 20.872 -2.114 -38.243 1.00 93.81 95 THR A C 1
ATOM 737 O O . THR A 1 95 ? 21.116 -2.782 -37.243 1.00 93.81 95 THR A O 1
ATOM 740 N N . VAL A 1 96 ? 21.197 -2.521 -39.471 1.00 93.06 96 VAL A N 1
ATOM 741 C CA . VAL A 1 96 ? 21.878 -3.796 -39.725 1.00 93.06 96 VAL A CA 1
ATOM 742 C C . VAL A 1 96 ? 23.254 -3.818 -39.062 1.00 93.06 96 VAL A C 1
ATOM 744 O O . VAL A 1 96 ? 23.599 -4.820 -38.444 1.00 93.06 96 VAL A O 1
ATOM 747 N N . VAL A 1 97 ? 24.018 -2.722 -39.120 1.00 92.94 97 VAL A N 1
ATOM 748 C CA . VAL A 1 97 ? 25.325 -2.634 -38.445 1.00 92.94 97 VAL A CA 1
ATOM 749 C C . VAL A 1 97 ? 25.175 -2.769 -36.929 1.00 92.94 97 VAL A C 1
ATOM 751 O O . VAL A 1 97 ? 25.903 -3.547 -36.320 1.00 92.94 97 VAL A O 1
ATOM 754 N N . LEU A 1 98 ? 24.226 -2.057 -36.314 1.00 89.25 98 LEU A N 1
ATOM 755 C CA . LEU A 1 98 ? 24.016 -2.115 -34.863 1.00 89.25 98 LEU A CA 1
ATOM 756 C C . LEU A 1 98 ? 23.538 -3.494 -34.390 1.00 89.25 98 LEU A C 1
ATOM 758 O O . LEU A 1 98 ? 24.041 -3.999 -33.389 1.00 89.25 98 LEU A O 1
ATOM 762 N N . LEU A 1 99 ? 22.624 -4.129 -35.127 1.00 88.38 99 LEU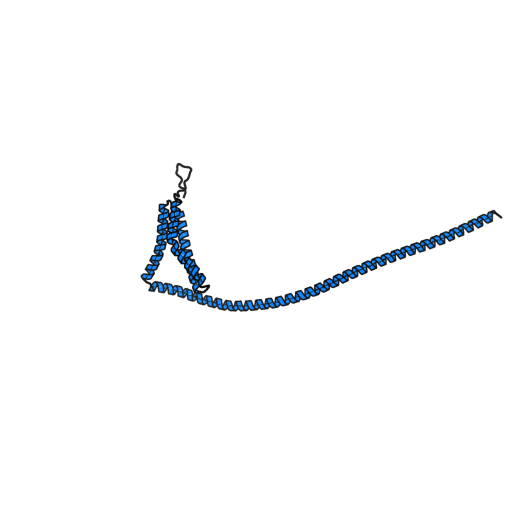 A N 1
ATOM 763 C CA . LEU A 1 99 ? 22.180 -5.495 -34.833 1.00 88.38 99 LEU A CA 1
ATOM 764 C C . LEU A 1 99 ? 23.314 -6.509 -35.022 1.00 88.38 99 LEU A C 1
ATOM 766 O O . LEU A 1 99 ? 23.478 -7.409 -34.206 1.00 88.38 99 LEU A O 1
ATOM 770 N N . PHE A 1 100 ? 24.148 -6.328 -36.047 1.00 90.81 100 PHE A N 1
ATOM 771 C CA . PHE A 1 100 ? 25.301 -7.192 -36.282 1.00 90.81 100 PHE A CA 1
ATOM 772 C C . PHE A 1 100 ? 26.343 -7.099 -35.164 1.00 90.81 100 PHE A C 1
ATOM 774 O O . PHE A 1 100 ? 26.959 -8.104 -34.829 1.00 90.81 100 PHE A O 1
ATOM 781 N N . VAL A 1 101 ? 26.538 -5.921 -34.564 1.00 88.94 101 VAL A N 1
ATOM 782 C CA . VAL A 1 101 ? 27.428 -5.768 -33.403 1.00 88.94 101 VAL A CA 1
ATOM 783 C C . VAL A 1 101 ? 26.917 -6.571 -32.202 1.00 88.94 101 VAL A C 1
ATOM 785 O O . VAL A 1 101 ? 27.731 -7.205 -31.534 1.00 88.94 101 VAL A O 1
ATOM 788 N N . ASN A 1 102 ? 25.600 -6.603 -31.972 1.00 84.81 102 ASN A N 1
ATOM 789 C CA . ASN A 1 102 ? 24.986 -7.425 -30.922 1.00 84.81 102 ASN A CA 1
ATOM 790 C C . ASN A 1 102 ? 25.206 -8.928 -31.200 1.00 84.81 102 ASN A C 1
ATOM 792 O O . ASN A 1 102 ? 25.741 -9.643 -30.364 1.00 84.81 102 ASN A O 1
ATOM 796 N N . ASP A 1 103 ? 24.940 -9.398 -32.423 1.00 86.81 103 ASP A N 1
ATOM 797 C CA . ASP A 1 103 ? 25.208 -10.796 -32.814 1.00 86.81 103 ASP A CA 1
ATOM 798 C C . ASP A 1 103 ? 26.704 -11.170 -32.749 1.00 86.81 103 ASP A C 1
ATOM 800 O O . ASP A 1 103 ? 27.076 -12.329 -32.520 1.00 86.81 103 ASP A O 1
ATOM 804 N N . LEU A 1 104 ? 27.590 -10.207 -33.022 1.00 87.69 104 LEU A N 1
ATOM 805 C CA . LEU A 1 104 ? 29.032 -10.401 -32.928 1.00 87.69 104 LEU A CA 1
ATOM 806 C C . LEU A 1 104 ? 29.486 -10.567 -31.483 1.00 87.69 104 LEU A C 1
ATOM 808 O O . LEU A 1 104 ? 30.393 -11.370 -31.252 1.00 87.69 104 LEU A O 1
ATOM 812 N N . ASP A 1 105 ? 28.892 -9.848 -30.529 1.00 84.00 105 ASP A N 1
ATOM 813 C CA . ASP A 1 105 ? 29.263 -9.986 -29.122 1.00 84.00 105 ASP A CA 1
ATOM 814 C C . ASP A 1 105 ? 28.987 -11.410 -28.609 1.00 84.00 105 ASP A C 1
ATOM 816 O O . ASP A 1 105 ? 29.858 -12.017 -27.975 1.00 84.00 105 ASP A O 1
ATOM 820 N N . GLU A 1 106 ? 27.866 -12.010 -29.014 1.00 84.19 106 GLU A N 1
ATOM 821 C CA . GLU A 1 106 ? 27.454 -13.339 -28.567 1.00 84.19 106 GLU A CA 1
ATOM 822 C C . GLU A 1 106 ? 28.375 -14.419 -29.156 1.00 84.19 106 GLU A C 1
ATOM 824 O O . GLU A 1 106 ? 28.851 -15.338 -28.469 1.00 84.19 106 GLU A O 1
ATOM 829 N N . LYS A 1 107 ? 28.707 -14.280 -30.444 1.00 87.50 107 LYS A N 1
ATOM 830 C CA . LYS A 1 107 ? 29.655 -15.164 -31.138 1.00 87.50 107 LYS A CA 1
ATOM 831 C C . LYS A 1 107 ? 31.077 -14.999 -30.616 1.00 87.50 107 LYS A C 1
ATOM 833 O O . LYS A 1 107 ? 31.804 -15.991 -30.513 1.00 87.50 107 LYS A O 1
ATOM 838 N N . MET A 1 108 ? 31.482 -13.780 -30.263 1.00 83.12 108 MET A N 1
ATOM 839 C CA . MET A 1 108 ? 32.782 -13.507 -29.657 1.00 83.12 108 MET A CA 1
ATOM 840 C C . MET A 1 108 ? 32.866 -14.126 -28.264 1.00 83.12 108 MET A C 1
ATOM 842 O O . MET A 1 108 ? 33.857 -14.791 -27.968 1.00 83.12 108 MET A O 1
ATOM 846 N N . PHE A 1 109 ? 31.821 -14.010 -27.441 1.00 82.44 109 PHE A N 1
ATOM 847 C CA . PHE A 1 109 ? 31.759 -14.675 -26.139 1.00 82.44 109 PHE A CA 1
ATOM 848 C C . PHE A 1 109 ? 31.861 -16.201 -26.277 1.00 82.44 109 PHE A C 1
ATOM 850 O O . PHE A 1 109 ? 32.650 -16.847 -25.583 1.00 82.44 109 PHE A O 1
ATOM 857 N N . THR A 1 110 ? 31.131 -16.781 -27.233 1.00 84.94 110 THR A N 1
ATOM 858 C CA . THR A 1 110 ? 31.195 -18.220 -27.532 1.00 84.94 110 THR A CA 1
ATOM 859 C C . THR A 1 110 ? 32.593 -18.635 -27.996 1.00 84.94 110 THR A C 1
ATOM 861 O O . THR A 1 110 ? 33.127 -19.646 -27.542 1.00 84.94 110 THR A O 1
ATOM 864 N N . SER A 1 111 ? 33.230 -17.822 -28.839 1.00 87.12 111 SER A N 1
ATOM 865 C CA . SER A 1 111 ? 34.592 -18.066 -29.320 1.00 87.12 111 SER A CA 1
ATOM 866 C C . SER A 1 111 ? 35.611 -17.990 -28.183 1.00 87.12 111 SER A C 1
ATOM 868 O O . SER A 1 111 ? 36.416 -18.905 -28.022 1.00 87.12 111 SER A O 1
ATOM 870 N N . LEU A 1 112 ? 35.536 -16.965 -27.329 1.00 82.69 112 LEU A N 1
ATOM 871 C CA . LEU A 1 112 ? 36.381 -16.837 -26.139 1.00 82.69 112 LEU A CA 1
ATOM 872 C C . LEU A 1 112 ? 36.245 -18.058 -25.222 1.00 82.69 112 LEU A C 1
ATOM 874 O O . LEU A 1 112 ? 37.252 -18.582 -24.744 1.00 82.69 112 LEU A O 1
ATOM 878 N N . ARG A 1 113 ? 35.021 -18.573 -25.058 1.00 84.31 113 ARG A N 1
ATOM 879 C CA . ARG A 1 113 ? 34.759 -19.804 -24.304 1.00 84.31 113 ARG A CA 1
ATOM 880 C C . ARG A 1 113 ? 35.412 -21.041 -24.927 1.00 84.31 113 ARG A C 1
ATOM 882 O O . ARG A 1 113 ? 35.846 -21.913 -24.183 1.00 84.31 113 ARG A O 1
ATOM 889 N N . THR A 1 114 ? 35.494 -21.129 -26.255 1.00 90.12 114 THR A N 1
ATOM 890 C CA . THR A 1 114 ? 36.170 -22.251 -26.936 1.00 90.12 114 THR A CA 1
ATOM 891 C C . THR A 1 114 ? 37.693 -22.146 -26.924 1.00 90.12 114 THR A C 1
ATOM 893 O O . THR A 1 114 ? 38.365 -23.170 -26.868 1.00 90.12 114 THR A O 1
ATOM 896 N N . ILE A 1 115 ? 38.242 -20.928 -26.961 1.00 91.00 115 ILE A N 1
ATOM 897 C CA . ILE A 1 115 ? 39.692 -20.701 -27.019 1.00 91.00 115 ILE A CA 1
ATOM 898 C C . ILE A 1 115 ? 40.339 -20.983 -25.663 1.00 91.00 115 ILE A C 1
ATOM 900 O O . ILE A 1 115 ? 41.399 -21.600 -25.605 1.00 91.00 115 ILE A O 1
ATOM 904 N N . ASN A 1 116 ? 39.726 -20.518 -24.573 1.00 89.62 116 ASN A N 1
ATOM 905 C CA . ASN A 1 116 ? 40.279 -20.707 -23.238 1.00 89.62 116 ASN A CA 1
ATOM 906 C C . ASN A 1 116 ? 39.163 -20.831 -22.197 1.00 89.62 116 ASN A C 1
ATOM 908 O O . ASN A 1 116 ? 38.864 -19.899 -21.444 1.00 89.62 116 ASN A O 1
ATOM 912 N N . SER A 1 117 ? 38.540 -22.010 -22.171 1.00 88.38 117 SER A N 1
ATOM 913 C CA . SER A 1 117 ? 37.506 -22.335 -21.191 1.00 88.38 117 SER A CA 1
ATOM 914 C C . SER A 1 117 ? 38.036 -22.274 -19.760 1.00 88.38 117 SER A C 1
ATOM 916 O O . SER A 1 117 ? 37.306 -21.844 -18.877 1.00 88.38 117 SER A O 1
ATOM 918 N N . GLU A 1 118 ? 39.301 -22.638 -19.534 1.00 88.69 118 GLU A N 1
ATOM 919 C CA . GLU A 1 118 ? 39.918 -22.665 -18.202 1.00 88.69 118 GLU A CA 1
ATOM 920 C C . GLU A 1 118 ? 40.035 -21.258 -17.598 1.00 88.69 118 GLU A C 1
ATOM 922 O O . GLU A 1 118 ? 39.654 -21.031 -16.450 1.00 88.69 118 GLU A O 1
ATOM 927 N N . TRP A 1 119 ? 40.484 -20.277 -18.386 1.00 91.19 119 TRP A N 1
ATOM 928 C CA . TRP A 1 119 ? 40.526 -18.879 -17.957 1.00 91.19 119 TRP A CA 1
ATOM 929 C C . TRP A 1 119 ? 39.127 -18.327 -17.669 1.00 91.19 119 TRP A C 1
ATOM 931 O O . TRP A 1 119 ? 38.917 -17.664 -16.650 1.00 91.19 119 TRP A O 1
ATOM 941 N N . LEU A 1 120 ? 38.161 -18.623 -18.543 1.00 84.75 120 LEU A N 1
ATOM 942 C CA . LEU A 1 120 ? 36.792 -18.145 -18.379 1.00 84.75 120 LEU A CA 1
ATOM 943 C C . LEU A 1 120 ? 36.121 -18.770 -17.147 1.00 84.75 120 LEU A C 1
ATOM 945 O O . LEU A 1 120 ? 35.448 -18.068 -16.391 1.00 84.75 120 LEU A O 1
ATOM 949 N N . GLU A 1 121 ? 36.324 -20.067 -16.909 1.00 87.94 121 GLU A N 1
ATOM 950 C CA . GLU A 1 121 ? 35.850 -20.760 -15.708 1.00 87.94 121 GLU A CA 1
ATOM 951 C C . GLU A 1 121 ? 36.492 -20.191 -14.448 1.00 87.94 121 GLU A C 1
ATOM 953 O O . GLU A 1 121 ? 35.784 -19.951 -13.469 1.00 87.94 121 GLU A O 1
ATOM 958 N N . LYS A 1 122 ? 37.792 -19.877 -14.488 1.00 89.81 122 LYS A N 1
ATOM 959 C CA . LYS A 1 122 ? 38.486 -19.231 -13.375 1.00 89.81 122 LYS A CA 1
ATOM 960 C C . LYS A 1 122 ? 37.855 -17.882 -13.023 1.00 89.81 122 LYS A C 1
ATOM 962 O O . LYS A 1 122 ? 37.446 -17.702 -11.878 1.00 89.81 122 LYS A O 1
ATOM 967 N N . ILE A 1 123 ? 37.679 -16.979 -13.991 1.00 83.12 123 ILE A N 1
ATOM 968 C CA . ILE A 1 123 ? 37.020 -15.678 -13.753 1.00 83.12 123 ILE A CA 1
ATOM 969 C C . ILE A 1 123 ? 35.588 -15.869 -13.247 1.00 83.12 123 ILE A C 1
ATOM 971 O O . ILE A 1 123 ? 35.163 -15.208 -12.300 1.00 83.12 123 ILE A O 1
ATOM 975 N N . THR A 1 124 ? 34.844 -16.800 -13.846 1.00 84.00 124 THR A N 1
ATOM 976 C CA . THR A 1 124 ? 33.463 -17.086 -13.435 1.00 84.00 124 THR A CA 1
ATOM 977 C C . THR A 1 124 ? 33.414 -17.598 -11.993 1.00 84.00 124 THR A C 1
ATOM 979 O O . THR A 1 124 ? 32.524 -17.211 -11.235 1.00 84.00 124 THR A O 1
ATOM 982 N N . SER A 1 125 ? 34.380 -18.429 -11.591 1.00 84.12 125 SER A N 1
ATOM 983 C CA . SER A 1 125 ? 34.493 -18.948 -10.227 1.00 84.12 125 SER A CA 1
ATOM 984 C C . SER A 1 125 ? 34.882 -17.866 -9.217 1.00 84.12 125 SER A C 1
ATOM 986 O O . SER A 1 125 ? 34.235 -17.764 -8.181 1.00 84.12 125 SER A O 1
ATOM 988 N N . GLU A 1 126 ? 35.826 -16.980 -9.548 1.00 85.38 126 GLU A N 1
ATOM 989 C CA . GLU A 1 126 ? 36.223 -15.853 -8.692 1.00 85.38 126 GLU A CA 1
ATOM 990 C C . GLU A 1 126 ? 35.056 -14.883 -8.446 1.00 85.38 126 GLU A C 1
ATOM 992 O O . GLU A 1 126 ? 34.809 -14.467 -7.310 1.00 85.38 126 GLU A O 1
ATOM 997 N N . ILE A 1 127 ? 34.277 -14.574 -9.489 1.00 79.31 127 ILE A N 1
ATOM 998 C CA . ILE A 1 127 ? 33.054 -13.770 -9.361 1.00 79.31 127 ILE A CA 1
ATOM 999 C C . ILE A 1 127 ? 32.044 -14.503 -8.469 1.00 79.31 127 ILE A C 1
ATOM 1001 O O . ILE A 1 127 ? 31.510 -13.918 -7.523 1.00 79.31 127 ILE A O 1
ATOM 1005 N N . ALA A 1 128 ? 31.795 -15.789 -8.727 1.00 77.56 128 ALA A N 1
ATOM 1006 C CA . ALA A 1 128 ? 30.839 -16.582 -7.959 1.00 77.56 128 ALA A CA 1
ATOM 1007 C C . ALA A 1 128 ? 31.220 -16.702 -6.472 1.00 77.56 128 ALA A C 1
ATOM 1009 O O . ALA A 1 128 ? 30.335 -16.656 -5.611 1.00 77.56 128 ALA A O 1
ATOM 1010 N N . ASP A 1 129 ? 32.508 -16.823 -6.162 1.00 79.50 129 ASP A N 1
ATOM 1011 C CA . ASP A 1 129 ? 33.019 -16.937 -4.798 1.00 79.50 129 ASP A CA 1
ATOM 1012 C C . ASP A 1 129 ? 32.982 -15.599 -4.056 1.00 79.50 129 ASP A C 1
ATOM 1014 O O . ASP A 1 129 ? 32.564 -15.564 -2.894 1.00 79.50 129 ASP A O 1
ATOM 1018 N N . SER A 1 130 ? 33.288 -14.490 -4.738 1.00 76.19 130 SER A N 1
ATOM 1019 C CA . SER A 1 130 ? 33.096 -13.136 -4.203 1.00 76.19 130 SER A CA 1
ATOM 1020 C C . SER A 1 130 ? 31.627 -12.882 -3.830 1.00 76.19 130 SER A C 1
ATOM 1022 O O . SER A 1 130 ? 31.317 -12.441 -2.719 1.00 76.19 130 SER A O 1
ATOM 1024 N N . PHE A 1 131 ? 30.686 -13.282 -4.695 1.00 67.88 131 PHE A N 1
ATOM 1025 C CA . PHE A 1 131 ? 29.254 -13.213 -4.384 1.00 67.88 131 PHE A CA 1
ATOM 1026 C C . PHE A 1 131 ? 28.850 -14.153 -3.238 1.00 67.88 131 PHE A C 1
ATOM 1028 O O . PHE A 1 131 ? 28.092 -13.750 -2.354 1.00 67.88 131 PHE A O 1
ATOM 1035 N N . ARG A 1 132 ? 29.349 -15.397 -3.195 1.00 68.31 132 ARG A N 1
ATOM 1036 C CA . ARG A 1 132 ? 29.035 -16.345 -2.106 1.00 68.31 132 ARG A CA 1
ATOM 1037 C C . ARG A 1 132 ? 29.542 -15.878 -0.745 1.00 68.31 132 ARG A C 1
ATOM 1039 O O . ARG A 1 132 ? 28.851 -16.120 0.247 1.00 68.31 132 ARG A O 1
ATOM 1046 N N . GLY A 1 133 ? 30.718 -15.255 -0.694 1.00 64.19 133 GLY A N 1
ATOM 1047 C CA . GLY A 1 133 ? 31.285 -14.686 0.528 1.00 64.19 133 GLY A CA 1
ATOM 1048 C C . GLY A 1 133 ? 30.362 -13.629 1.129 1.00 64.19 133 GLY A C 1
ATOM 1049 O O . GLY A 1 133 ? 29.948 -13.761 2.280 1.00 64.19 133 GLY A O 1
ATOM 1050 N N . ASN A 1 134 ? 29.940 -12.665 0.310 1.00 57.97 134 ASN A N 1
ATOM 1051 C CA . ASN A 1 134 ? 29.044 -11.585 0.735 1.00 57.97 134 ASN A CA 1
ATOM 1052 C C . ASN A 1 134 ? 27.648 -12.104 1.126 1.00 57.97 134 ASN A C 1
ATOM 1054 O O . ASN A 1 134 ? 27.116 -11.744 2.173 1.00 57.97 134 ASN A O 1
ATOM 1058 N N . ILE A 1 135 ? 27.096 -13.059 0.367 1.00 59.28 135 ILE A N 1
ATOM 1059 C CA . ILE A 1 135 ? 25.776 -13.647 0.650 1.00 59.28 135 ILE A CA 1
ATOM 1060 C C . ILE A 1 135 ? 25.743 -14.386 2.000 1.00 59.28 135 ILE A C 1
ATOM 1062 O O . ILE A 1 135 ? 24.731 -14.334 2.699 1.00 59.28 135 ILE A O 1
ATOM 1066 N N . LYS A 1 136 ? 26.811 -15.096 2.397 1.00 58.59 136 LYS A N 1
ATOM 1067 C CA . LYS A 1 136 ? 26.843 -15.799 3.697 1.00 58.59 136 LYS A CA 1
ATOM 1068 C C . LYS A 1 136 ? 26.807 -14.831 4.878 1.00 58.59 136 LYS A C 1
ATOM 1070 O O . LYS A 1 136 ? 26.104 -15.107 5.849 1.00 58.59 136 LYS A O 1
ATOM 1075 N N . VAL A 1 137 ? 27.533 -13.720 4.767 1.00 61.19 137 VAL A N 1
ATOM 1076 C CA . VAL A 1 137 ? 27.567 -12.664 5.783 1.00 61.19 137 VAL A CA 1
ATOM 1077 C C . VAL A 1 137 ? 26.169 -12.058 5.934 1.00 61.19 137 VAL A C 1
ATOM 1079 O O . VAL A 1 137 ? 25.623 -12.053 7.037 1.00 61.19 137 VAL A O 1
ATOM 1082 N N . ASP A 1 138 ? 25.516 -11.701 4.827 1.00 55.97 138 ASP A N 1
ATOM 1083 C CA . ASP A 1 138 ? 24.173 -11.109 4.852 1.00 55.97 138 ASP A CA 1
ATOM 1084 C C . ASP A 1 138 ? 23.095 -12.059 5.398 1.00 55.97 138 ASP A C 1
ATOM 1086 O O . ASP A 1 138 ? 22.213 -11.637 6.147 1.00 55.97 138 ASP A O 1
ATOM 1090 N N . ILE A 1 139 ? 23.164 -13.360 5.086 1.00 64.00 139 ILE A N 1
ATOM 1091 C CA . ILE A 1 139 ? 22.216 -14.354 5.621 1.00 64.00 139 ILE A CA 1
ATOM 1092 C C . ILE A 1 139 ? 22.362 -14.497 7.140 1.00 64.00 139 ILE A C 1
ATOM 1094 O O . ILE A 1 139 ? 21.359 -14.656 7.835 1.00 64.00 139 ILE A O 1
ATOM 1098 N N . GLN A 1 140 ? 23.588 -14.449 7.662 1.00 66.12 140 GLN A N 1
ATOM 1099 C CA . GLN A 1 140 ? 23.832 -14.586 9.095 1.00 66.12 140 GLN A CA 1
ATOM 1100 C C . GLN A 1 140 ? 23.335 -13.356 9.868 1.00 66.12 140 GLN A C 1
ATOM 1102 O O . GLN A 1 140 ? 22.679 -13.509 10.900 1.00 66.12 140 GLN A O 1
ATOM 1107 N N . TYR A 1 141 ? 23.546 -12.150 9.329 1.00 63.12 141 TYR A N 1
ATOM 1108 C CA . TYR A 1 141 ? 22.948 -10.928 9.875 1.00 63.12 141 TYR A CA 1
ATOM 1109 C C . TYR A 1 141 ? 21.415 -10.944 9.780 1.00 63.12 141 TYR A C 1
ATOM 1111 O O . TYR A 1 141 ? 20.737 -10.563 10.733 1.00 63.12 141 TYR A O 1
ATOM 1119 N N . ALA A 1 142 ? 20.846 -11.434 8.675 1.00 63.47 142 ALA A N 1
ATOM 1120 C CA . ALA A 1 142 ? 19.398 -11.543 8.512 1.00 63.47 142 ALA A CA 1
ATOM 1121 C C . ALA A 1 142 ? 18.759 -12.538 9.498 1.00 63.47 142 ALA A C 1
ATOM 1123 O O . ALA A 1 142 ? 17.687 -12.253 10.027 1.00 63.47 142 ALA A O 1
ATOM 1124 N N . ALA A 1 143 ? 19.412 -13.670 9.783 1.00 68.81 143 ALA A N 1
ATOM 1125 C CA . ALA A 1 143 ? 18.925 -14.658 10.746 1.00 68.81 143 ALA A CA 1
ATOM 1126 C C . ALA A 1 143 ? 18.936 -14.118 12.188 1.00 68.81 143 ALA A C 1
ATOM 1128 O O . ALA A 1 143 ? 17.929 -14.222 12.884 1.00 68.81 143 ALA A O 1
ATOM 1129 N N . ALA A 1 144 ? 20.023 -13.460 12.606 1.00 72.12 144 ALA A N 1
ATOM 1130 C CA . ALA A 1 144 ? 20.101 -12.823 13.925 1.00 72.12 144 ALA A CA 1
ATOM 1131 C C . ALA A 1 144 ? 19.060 -11.697 14.087 1.00 72.12 144 ALA A C 1
ATOM 1133 O O . ALA A 1 144 ? 18.425 -11.562 15.134 1.00 72.12 144 ALA A O 1
ATOM 1134 N N . ASN A 1 145 ? 18.825 -10.922 13.024 1.00 72.81 145 ASN A N 1
ATOM 1135 C CA . ASN A 1 145 ? 17.783 -9.896 13.013 1.00 72.81 145 ASN A CA 1
ATOM 1136 C C . ASN A 1 145 ? 16.363 -10.490 13.027 1.00 72.81 145 ASN A C 1
ATOM 1138 O O . ASN A 1 145 ? 15.450 -9.852 13.550 1.00 72.81 145 ASN A O 1
ATOM 1142 N N . HIS A 1 146 ? 16.161 -11.696 12.485 1.00 76.44 146 HIS A N 1
ATOM 1143 C CA . HIS A 1 146 ? 14.867 -12.382 12.519 1.00 76.44 146 HIS A CA 1
ATOM 1144 C C . HIS A 1 146 ? 14.494 -12.820 13.940 1.00 76.44 146 HIS A C 1
ATOM 1146 O O . HIS A 1 146 ? 13.380 -12.553 14.381 1.00 76.44 146 HIS A O 1
ATOM 1152 N N . GLU A 1 147 ? 15.429 -13.411 14.691 1.00 80.62 147 GLU A N 1
ATOM 1153 C CA . GLU A 1 147 ? 15.184 -13.815 16.086 1.00 80.62 147 GLU A CA 1
ATOM 1154 C C . GLU A 1 147 ? 14.861 -12.614 16.986 1.00 80.62 147 GLU A C 1
ATOM 1156 O O . GLU A 1 147 ? 13.937 -12.668 17.802 1.00 80.62 147 GLU A O 1
ATOM 1161 N N . LEU A 1 148 ? 15.566 -11.491 16.796 1.00 86.69 148 LEU A N 1
ATOM 1162 C CA . LEU A 1 148 ? 15.280 -10.253 17.521 1.00 86.69 148 LEU A CA 1
ATOM 1163 C C . LEU A 1 148 ? 13.883 -9.706 17.187 1.00 86.69 148 LEU A C 1
ATOM 1165 O O . LEU A 1 148 ? 13.179 -9.211 18.071 1.00 86.69 148 LEU A O 1
ATOM 1169 N N . ARG A 1 149 ? 13.471 -9.807 15.918 1.00 82.94 149 ARG A N 1
ATOM 1170 C CA . ARG A 1 149 ? 12.153 -9.357 15.459 1.00 82.94 149 ARG A CA 1
ATOM 1171 C C . ARG A 1 149 ? 11.028 -10.216 16.036 1.00 82.94 149 ARG A C 1
ATOM 1173 O O . ARG A 1 149 ? 10.027 -9.661 16.479 1.00 82.94 149 ARG A O 1
ATOM 1180 N N . ASP A 1 150 ? 11.208 -11.533 16.096 1.00 86.25 150 ASP A N 1
ATOM 1181 C CA . ASP A 1 150 ? 10.216 -12.451 16.668 1.00 86.25 150 ASP A CA 1
ATOM 1182 C C . ASP A 1 150 ? 9.993 -12.194 18.168 1.00 86.25 150 ASP A C 1
ATOM 1184 O O . ASP A 1 150 ? 8.853 -12.180 18.641 1.00 86.25 150 ASP A O 1
ATOM 1188 N N . GLU A 1 151 ? 11.062 -11.920 18.922 1.00 91.88 151 GLU A N 1
ATOM 1189 C CA . GLU A 1 151 ? 10.963 -11.543 20.338 1.00 91.88 151 GLU A CA 1
ATOM 1190 C C . GLU A 1 151 ? 10.247 -10.194 20.524 1.00 91.88 151 GLU A C 1
ATOM 1192 O O . GLU A 1 151 ? 9.412 -10.046 21.423 1.00 91.88 151 GLU A O 1
ATOM 1197 N N . GLN A 1 152 ? 10.506 -9.209 19.656 1.00 92.56 152 GLN A N 1
ATOM 1198 C CA . GLN A 1 152 ? 9.774 -7.939 19.683 1.00 92.56 152 GLN A CA 1
ATOM 1199 C C . GLN A 1 152 ? 8.281 -8.127 19.398 1.00 92.56 152 GLN A C 1
ATOM 1201 O O . GLN A 1 152 ? 7.457 -7.557 20.117 1.00 92.56 152 GLN A O 1
ATOM 1206 N N . THR A 1 153 ? 7.920 -8.957 18.417 1.00 90.75 153 THR A N 1
ATOM 1207 C CA . THR A 1 153 ? 6.515 -9.243 18.091 1.00 90.75 153 THR A CA 1
ATOM 1208 C C . THR A 1 153 ? 5.786 -9.874 19.278 1.00 90.75 153 THR A C 1
ATOM 1210 O O . THR A 1 153 ? 4.711 -9.405 19.649 1.00 90.75 153 THR A O 1
ATOM 1213 N N . ARG A 1 154 ? 6.398 -10.841 19.977 1.00 93.69 154 ARG A N 1
ATOM 1214 C CA . ARG A 1 154 ? 5.798 -11.449 21.183 1.00 93.69 154 ARG A CA 1
ATOM 1215 C C . ARG A 1 154 ? 5.559 -10.435 22.301 1.00 93.69 154 ARG A C 1
ATOM 1217 O O . ARG A 1 154 ? 4.546 -10.503 22.999 1.00 93.69 154 ARG A O 1
ATOM 1224 N N . ARG A 1 155 ? 6.475 -9.480 22.491 1.00 95.31 155 ARG A N 1
ATOM 1225 C CA . ARG A 1 155 ? 6.304 -8.406 23.486 1.00 95.31 155 ARG A CA 1
ATOM 1226 C C . ARG A 1 155 ? 5.163 -7.468 23.117 1.00 95.31 155 ARG A C 1
ATOM 1228 O O . ARG A 1 155 ? 4.399 -7.086 24.003 1.00 95.31 155 ARG A O 1
ATOM 1235 N N . ILE A 1 156 ? 5.034 -7.123 21.837 1.00 90.94 156 ILE A N 1
ATOM 1236 C CA . ILE A 1 156 ? 3.935 -6.291 21.333 1.00 90.94 156 ILE A CA 1
ATOM 1237 C C . ILE A 1 156 ? 2.594 -6.992 21.572 1.00 90.94 156 ILE A C 1
ATOM 1239 O O . ILE A 1 156 ? 1.718 -6.399 22.196 1.00 90.94 156 ILE A O 1
ATOM 1243 N N . GLU A 1 157 ? 2.467 -8.273 21.219 1.00 94.56 157 GLU A N 1
ATOM 1244 C CA . GLU A 1 157 ? 1.237 -9.050 21.440 1.00 94.56 157 GLU A CA 1
ATOM 1245 C C . GLU A 1 157 ? 0.836 -9.113 22.927 1.00 94.56 157 GLU A C 1
ATOM 1247 O O . GLU A 1 157 ? -0.335 -8.966 23.289 1.00 94.56 157 GLU A O 1
ATOM 1252 N N . GLN A 1 158 ? 1.807 -9.280 23.832 1.00 97.00 158 GLN A N 1
ATOM 1253 C CA . GLN A 1 158 ? 1.537 -9.259 25.273 1.00 97.00 158 GLN A CA 1
ATOM 1254 C C . GLN A 1 158 ? 1.066 -7.886 25.769 1.00 97.00 158 GLN A C 1
ATOM 1256 O O . GLN A 1 158 ? 0.222 -7.811 26.670 1.00 97.00 158 GLN A O 1
ATOM 1261 N N . ILE A 1 159 ? 1.616 -6.801 25.217 1.00 95.38 159 ILE A N 1
ATOM 1262 C CA . ILE A 1 159 ? 1.197 -5.433 25.539 1.00 95.38 159 ILE A CA 1
ATOM 1263 C C . ILE A 1 159 ? -0.225 -5.188 25.029 1.00 95.38 159 ILE A C 1
ATOM 1265 O O . ILE A 1 159 ? -1.053 -4.697 25.797 1.00 95.38 159 ILE A O 1
ATOM 1269 N N . GLU A 1 160 ? -0.533 -5.583 23.793 1.00 94.69 160 GLU A N 1
ATOM 1270 C CA . GLU A 1 160 ? -1.868 -5.451 23.201 1.00 94.69 160 GLU A CA 1
ATOM 1271 C C . GLU A 1 160 ? -2.924 -6.191 24.020 1.00 94.69 160 GLU A C 1
ATOM 1273 O O . GLU A 1 160 ? -3.957 -5.615 24.364 1.00 94.69 160 GLU A O 1
ATOM 1278 N N . LYS A 1 161 ? -2.638 -7.428 24.441 1.00 97.38 161 LYS A N 1
ATOM 1279 C CA . LYS A 1 161 ? -3.552 -8.197 25.293 1.00 97.38 161 LYS A CA 1
ATOM 1280 C C . LYS A 1 161 ? -3.827 -7.496 26.628 1.00 97.38 161 LYS A C 1
ATOM 1282 O O . LYS A 1 161 ? -4.981 -7.362 27.034 1.00 97.38 161 LYS A O 1
ATOM 1287 N N . LYS A 1 162 ? -2.783 -6.994 27.299 1.00 97.62 162 LYS A N 1
ATOM 1288 C CA . LYS A 1 162 ? -2.934 -6.234 28.555 1.00 97.62 162 LYS A CA 1
ATOM 1289 C C . LYS A 1 162 ? -3.715 -4.936 28.352 1.00 97.62 162 LYS A C 1
ATOM 1291 O O . LYS A 1 162 ? -4.436 -4.511 29.257 1.00 97.62 162 LYS A O 1
ATOM 1296 N N . LEU A 1 163 ? -3.554 -4.291 27.198 1.00 97.38 163 LEU A N 1
ATOM 1297 C CA . LEU A 1 163 ? -4.271 -3.067 26.860 1.00 97.38 163 LEU A CA 1
ATOM 1298 C C . LEU A 1 163 ? -5.758 -3.351 26.616 1.00 97.38 163 LEU A C 1
ATOM 1300 O O . LEU A 1 163 ? -6.598 -2.661 27.191 1.00 97.38 163 LEU A O 1
ATOM 1304 N N . LEU A 1 164 ? -6.083 -4.410 25.870 1.00 97.31 164 LEU A N 1
ATOM 1305 C CA . LEU A 1 164 ? -7.460 -4.855 25.632 1.00 97.31 164 LEU A CA 1
ATOM 1306 C C . LEU A 1 164 ? -8.194 -5.174 26.940 1.00 97.31 164 LEU A C 1
ATOM 1308 O O . LEU A 1 164 ? -9.302 -4.693 27.161 1.00 97.31 164 LEU A O 1
ATOM 1312 N N . GLU A 1 165 ? -7.554 -5.890 27.866 1.00 98.00 165 GLU A N 1
ATOM 1313 C CA . GLU A 1 165 ? -8.141 -6.169 29.184 1.00 98.00 165 GLU A CA 1
ATOM 1314 C C . GLU A 1 165 ? -8.413 -4.894 30.003 1.00 98.00 165 GLU A C 1
ATOM 1316 O O . GLU A 1 165 ? -9.357 -4.837 30.796 1.00 98.00 165 GLU A O 1
ATOM 1321 N N . LYS A 1 166 ? -7.573 -3.860 29.868 1.00 97.81 166 LYS A N 1
ATOM 1322 C CA . LYS A 1 166 ? -7.810 -2.562 30.518 1.00 97.81 166 LYS A CA 1
ATOM 1323 C C . LYS A 1 166 ? -8.971 -1.813 29.867 1.00 97.81 166 LYS A C 1
ATOM 1325 O O . LYS A 1 166 ? -9.795 -1.277 30.602 1.00 97.81 166 LYS A O 1
ATOM 1330 N N . ILE A 1 167 ? -9.067 -1.823 28.538 1.00 97.25 167 ILE A N 1
ATOM 1331 C CA . ILE A 1 167 ? -10.173 -1.198 27.797 1.00 97.25 167 ILE A CA 1
ATOM 1332 C C . ILE A 1 167 ? -11.508 -1.825 28.207 1.00 97.25 167 ILE A C 1
ATOM 1334 O O . ILE A 1 167 ? -12.411 -1.101 28.612 1.00 97.25 167 ILE A O 1
ATOM 1338 N N . MET A 1 168 ? -11.599 -3.158 28.242 1.00 97.12 168 MET A N 1
ATOM 1339 C CA . MET A 1 168 ? -12.828 -3.851 28.651 1.00 97.12 168 MET A CA 1
ATOM 1340 C C . MET A 1 168 ? -13.267 -3.506 30.084 1.00 97.12 168 MET A C 1
ATOM 1342 O O . MET A 1 168 ? -14.461 -3.367 30.365 1.00 97.12 168 MET A O 1
ATOM 1346 N N . ARG A 1 169 ? -12.311 -3.345 31.012 1.00 97.81 169 ARG A N 1
ATOM 1347 C CA . ARG A 1 169 ? -12.611 -2.898 32.383 1.00 97.81 169 ARG A CA 1
ATOM 1348 C C . ARG A 1 169 ? -13.187 -1.484 32.398 1.00 97.81 169 ARG A C 1
ATOM 1350 O O . ARG A 1 169 ? -14.213 -1.267 33.036 1.00 97.81 169 ARG A O 1
ATOM 1357 N N . VAL A 1 170 ? -12.570 -0.561 31.664 1.00 98.00 170 VAL A N 1
ATOM 1358 C CA . VAL A 1 170 ? -13.031 0.832 31.568 1.00 98.00 170 VAL A CA 1
ATOM 1359 C C . VAL A 1 170 ? -14.418 0.917 30.930 1.00 98.00 170 VAL A C 1
ATOM 1361 O O . VAL A 1 170 ? -15.278 1.626 31.444 1.00 98.00 170 VAL A O 1
ATOM 1364 N N . GLU A 1 171 ? -14.682 0.161 29.863 1.00 97.19 171 GLU A N 1
ATOM 1365 C CA . GLU A 1 171 ? -16.008 0.109 29.229 1.00 97.19 171 GLU A CA 1
ATOM 1366 C C . GLU A 1 171 ? -17.086 -0.398 30.195 1.00 97.19 171 GLU A C 1
ATOM 1368 O O . GLU A 1 171 ? -18.184 0.157 30.268 1.00 97.19 171 GLU A O 1
ATOM 1373 N N . THR A 1 172 ? -16.754 -1.407 31.002 1.00 98.19 172 THR A N 1
ATOM 1374 C CA . THR A 1 172 ? -17.670 -1.939 32.017 1.00 98.19 172 THR A CA 1
ATOM 1375 C C . THR A 1 172 ? -17.991 -0.896 33.092 1.00 98.19 172 THR A C 1
ATOM 1377 O O . THR A 1 172 ? -19.143 -0.768 33.512 1.00 98.19 172 THR A O 1
ATOM 1380 N N . GLU A 1 173 ? -16.993 -0.140 33.555 1.00 98.19 173 GLU A N 1
ATOM 1381 C CA . GLU A 1 173 ? -17.203 0.950 34.517 1.00 98.19 173 GLU A CA 1
ATOM 1382 C C . GLU A 1 173 ? -18.010 2.102 33.914 1.00 98.19 173 GLU A C 1
ATOM 1384 O O . GLU A 1 173 ? -18.904 2.640 34.572 1.00 98.19 173 GLU A O 1
ATOM 1389 N N . TYR A 1 174 ? -17.761 2.431 32.647 1.00 98.25 174 TYR A N 1
ATOM 1390 C CA . TYR A 1 174 ? -18.511 3.448 31.921 1.00 98.25 174 TYR A CA 1
ATOM 1391 C C . TYR A 1 174 ? -20.002 3.099 31.820 1.00 98.25 174 TYR A C 1
ATOM 1393 O O . TYR A 1 174 ? -20.854 3.940 32.117 1.00 98.25 174 TYR A O 1
ATOM 1401 N N . GLU A 1 175 ? -20.343 1.856 31.467 1.00 98.06 175 GLU A N 1
ATOM 1402 C CA . GLU A 1 175 ? -21.745 1.434 31.379 1.00 98.06 175 GLU A CA 1
ATOM 1403 C C . GLU A 1 175 ? -22.435 1.427 32.753 1.00 98.06 175 GLU A C 1
ATOM 1405 O O . GLU A 1 175 ? -23.575 1.885 32.868 1.00 98.06 175 GLU A O 1
ATOM 1410 N N . LYS A 1 176 ? -21.736 1.038 33.830 1.00 98.31 176 LYS A N 1
ATOM 1411 C CA . LYS A 1 176 ? -22.263 1.189 35.201 1.00 98.31 176 LYS A CA 1
ATOM 1412 C C . LYS A 1 176 ? -22.575 2.652 35.515 1.00 98.31 176 LYS A C 1
ATOM 1414 O O . LYS A 1 176 ? -23.708 2.972 35.883 1.00 98.31 176 LYS A O 1
ATOM 1419 N N . LEU A 1 177 ? -21.621 3.552 35.285 1.00 98.38 177 LEU A N 1
ATOM 1420 C CA . LEU A 1 177 ? -21.791 4.981 35.551 1.00 98.38 177 LEU A CA 1
ATOM 1421 C C . LEU A 1 177 ? -22.947 5.586 34.737 1.00 98.38 177 LEU A C 1
ATOM 1423 O O . LEU A 1 177 ? -23.729 6.396 35.237 1.00 98.38 177 LEU A O 1
ATOM 1427 N N . LYS A 1 178 ? -23.110 5.154 33.487 1.00 98.00 178 LYS A N 1
ATOM 1428 C CA . LYS A 1 178 ? -24.204 5.570 32.603 1.00 98.00 178 LYS A CA 1
ATOM 1429 C C . LYS A 1 178 ? -25.574 5.128 33.125 1.00 98.00 178 LYS A C 1
ATOM 1431 O O . LYS A 1 178 ? -26.534 5.901 33.047 1.00 98.00 178 LYS A O 1
ATOM 1436 N N . THR A 1 179 ? -25.685 3.925 33.694 1.00 98.06 179 THR A N 1
ATOM 1437 C CA . THR A 1 179 ? -26.933 3.473 34.338 1.00 98.06 179 THR A CA 1
ATOM 1438 C C . THR A 1 179 ? -27.269 4.290 35.585 1.00 98.06 179 THR A C 1
ATOM 1440 O O . THR A 1 179 ? -28.416 4.722 35.735 1.00 98.06 179 THR A O 1
ATOM 1443 N N . GLU A 1 180 ? -26.277 4.593 36.427 1.00 98.31 180 GLU A N 1
ATOM 1444 C CA . GLU A 1 180 ? -26.458 5.439 37.612 1.00 98.31 180 GLU A CA 1
ATOM 1445 C C . GLU A 1 180 ? -26.879 6.861 37.232 1.00 98.31 180 GLU A C 1
ATOM 1447 O O . GLU A 1 180 ? -27.839 7.400 37.790 1.00 98.31 180 GLU A O 1
ATOM 1452 N N . TYR A 1 181 ? -26.237 7.441 36.216 1.00 98.19 181 TYR A N 1
ATOM 1453 C CA . TYR A 1 181 ? -26.602 8.748 35.678 1.00 98.19 181 TYR A CA 1
ATOM 1454 C C . TYR A 1 181 ? -28.061 8.785 35.202 1.00 98.19 181 TYR A C 1
ATOM 1456 O O . TYR A 1 181 ? -28.804 9.720 35.514 1.00 98.19 181 TYR A O 1
ATOM 1464 N N . ASN A 1 182 ? -28.510 7.756 34.476 1.00 97.81 182 ASN A N 1
ATOM 1465 C CA . ASN A 1 182 ? -29.891 7.674 34.004 1.00 97.81 182 ASN A CA 1
ATOM 1466 C C . ASN A 1 182 ? -30.890 7.541 35.159 1.00 97.81 182 ASN A C 1
ATOM 1468 O O . ASN A 1 182 ? -31.922 8.220 35.148 1.00 97.81 182 ASN A O 1
ATOM 1472 N N . LYS A 1 183 ? -30.571 6.743 36.184 1.00 98.31 183 LYS A N 1
ATOM 1473 C CA . LYS A 1 183 ? -31.382 6.645 37.403 1.00 98.31 183 LYS A CA 1
ATOM 1474 C C . LYS A 1 183 ? -31.504 8.009 38.083 1.00 98.31 183 LYS A C 1
ATOM 1476 O O . LYS A 1 183 ? -32.621 8.495 38.277 1.00 98.31 183 LYS A O 1
ATOM 1481 N N . LEU A 1 184 ? -30.385 8.690 38.321 1.00 98.44 184 LEU A N 1
ATOM 1482 C CA . LEU A 1 184 ? -30.372 10.016 38.939 1.00 98.44 184 LEU A CA 1
ATOM 1483 C C . LEU A 1 184 ? -31.173 11.039 38.117 1.00 98.44 184 LEU A C 1
ATOM 1485 O O . LEU A 1 184 ? -31.961 11.816 38.657 1.00 98.44 184 LEU A O 1
ATOM 1489 N N . LYS A 1 185 ? -31.058 10.997 36.785 1.00 98.12 185 LYS A N 1
ATOM 1490 C CA . LYS A 1 185 ? -31.834 11.848 35.871 1.00 98.12 185 LYS A CA 1
ATOM 1491 C C . LYS A 1 185 ? -33.344 11.644 36.028 1.00 98.12 185 LYS A C 1
ATOM 1493 O O . LYS A 1 185 ? -34.101 12.618 35.963 1.00 98.12 185 LYS A O 1
ATOM 1498 N N . THR A 1 186 ? -33.804 10.410 36.242 1.00 97.56 186 THR A N 1
ATOM 1499 C CA . THR A 1 186 ? -35.229 10.132 36.503 1.00 97.56 186 THR A CA 1
ATOM 1500 C C . THR A 1 186 ? -35.679 10.627 37.878 1.00 97.56 186 THR A C 1
ATOM 1502 O O . THR A 1 186 ? -36.750 11.232 37.982 1.00 97.56 186 THR A O 1
ATOM 1505 N N . GLU A 1 187 ? -34.846 10.483 38.910 1.00 98.06 187 GLU A N 1
ATOM 1506 C CA . GLU A 1 187 ? -35.137 10.984 40.258 1.00 98.06 187 GLU A CA 1
ATOM 1507 C C . GLU A 1 187 ? -35.246 12.512 40.285 1.00 98.06 187 GLU A C 1
ATOM 1509 O O . GLU A 1 187 ? -36.205 13.059 40.838 1.00 98.06 187 GLU A O 1
ATOM 1514 N N . VAL A 1 188 ? -34.330 13.210 39.606 1.00 97.75 188 VAL A N 1
ATOM 1515 C CA . VAL A 1 188 ? -34.363 14.672 39.455 1.00 97.75 188 VAL A CA 1
ATOM 1516 C C . VAL A 1 188 ? -35.638 15.125 38.737 1.00 97.75 188 VAL A C 1
ATOM 1518 O O . VAL A 1 188 ? -36.292 16.073 39.182 1.00 97.75 188 VAL A O 1
ATOM 1521 N N . LYS A 1 189 ? -36.061 14.432 37.668 1.00 97.56 189 LYS A N 1
ATOM 1522 C CA . LYS A 1 189 ? -37.349 14.708 37.002 1.00 97.56 189 LYS A CA 1
ATOM 1523 C C . LYS A 1 189 ? -38.532 14.520 37.959 1.00 97.56 189 LYS A C 1
ATOM 1525 O O . LYS A 1 189 ? -39.411 15.383 38.017 1.00 97.56 189 LYS A O 1
ATOM 1530 N N . GLY A 1 190 ? -38.532 13.444 38.747 1.00 96.94 190 GLY A N 1
ATOM 1531 C CA . GLY A 1 190 ? -39.563 13.175 39.752 1.00 96.94 190 GLY A CA 1
ATOM 1532 C C . GLY A 1 190 ? -39.620 14.241 40.851 1.00 96.94 190 GLY A C 1
ATOM 1533 O O . GLY A 1 190 ? -40.699 14.712 41.216 1.00 96.94 190 GLY A O 1
ATOM 1534 N N . LEU A 1 191 ? -38.465 14.693 41.345 1.00 97.94 191 LEU A N 1
ATOM 1535 C CA . LEU A 1 191 ? -38.376 15.785 42.317 1.00 97.94 191 LEU A CA 1
ATOM 1536 C C . LEU A 1 191 ? -38.897 17.105 41.741 1.00 97.94 191 LEU A C 1
ATOM 1538 O O . LEU A 1 191 ? -39.663 17.797 42.414 1.00 97.94 191 LEU A O 1
ATOM 1542 N N . LYS A 1 192 ? -38.573 17.421 40.482 1.00 97.81 192 LYS A N 1
ATOM 1543 C CA . LYS A 1 192 ? -39.085 18.614 39.791 1.00 97.81 192 LYS A CA 1
ATOM 1544 C C . LYS A 1 192 ? -40.616 18.587 39.656 1.00 97.81 192 LYS A C 1
ATOM 1546 O O . LYS A 1 192 ? -41.273 19.602 39.900 1.00 97.81 192 LYS A O 1
ATOM 1551 N N . ALA A 1 193 ? -41.207 17.429 39.356 1.00 96.81 193 ALA A N 1
ATOM 1552 C CA . ALA A 1 193 ? -42.664 17.247 39.312 1.00 96.81 193 ALA A CA 1
ATOM 1553 C C . ALA A 1 193 ? -43.325 17.394 40.700 1.00 96.81 193 ALA A C 1
ATOM 1555 O O . ALA A 1 193 ? -44.356 18.056 40.856 1.00 96.81 193 ALA A O 1
ATOM 1556 N N . ARG A 1 194 ? -42.703 16.845 41.752 1.00 96.69 194 ARG A N 1
ATOM 1557 C CA . ARG A 1 194 ? -43.181 17.025 43.134 1.00 96.69 194 ARG A CA 1
ATOM 1558 C C . ARG A 1 194 ? -43.104 18.485 43.580 1.00 96.69 194 ARG A C 1
ATOM 1560 O O . ARG A 1 194 ? -44.042 18.982 44.201 1.00 96.69 194 ARG A O 1
ATOM 1567 N N . HIS A 1 195 ? -42.018 19.180 43.248 1.00 97.50 195 HIS A N 1
ATOM 1568 C CA . HIS A 1 195 ? -41.837 20.591 43.579 1.00 97.50 195 HIS A CA 1
ATOM 1569 C C . HIS A 1 195 ? -42.881 21.480 42.888 1.00 97.50 195 HIS A C 1
ATOM 1571 O O . HIS A 1 195 ? -43.520 22.302 43.542 1.00 97.50 195 HIS A O 1
ATOM 1577 N N . THR A 1 196 ? -43.120 21.277 41.589 1.00 96.31 196 THR A N 1
ATOM 1578 C CA . THR A 1 196 ? -44.154 22.018 40.841 1.00 96.31 196 THR A CA 1
ATOM 1579 C C . THR A 1 196 ? -45.555 21.769 41.403 1.00 96.31 196 THR A C 1
ATOM 1581 O O . THR A 1 196 ? -46.291 22.725 4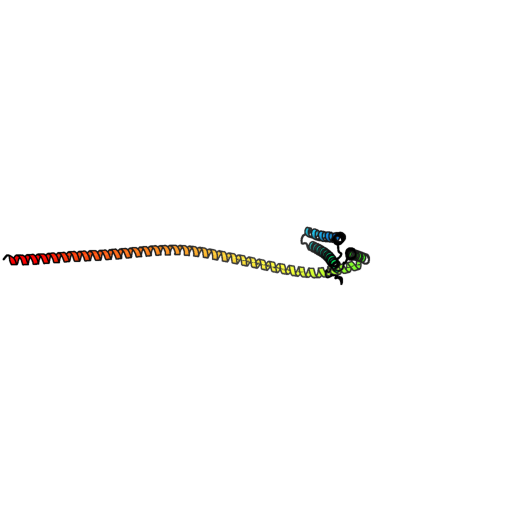1.638 1.00 96.31 196 THR A O 1
ATOM 1584 N N . THR A 1 197 ? -45.890 20.523 41.749 1.00 97.25 197 THR A N 1
ATOM 1585 C CA . THR A 1 197 ? -47.166 20.183 42.405 1.00 97.25 197 THR A CA 1
ATOM 1586 C C . THR A 1 197 ? -47.325 20.885 43.758 1.00 97.25 197 THR A C 1
ATOM 1588 O O . THR A 1 197 ? -48.379 21.458 44.040 1.00 97.25 197 THR A O 1
ATOM 1591 N N . LYS A 1 198 ? -46.280 20.884 44.601 1.00 97.56 198 LYS A N 1
ATOM 1592 C CA . LYS A 1 198 ? -46.290 21.613 45.882 1.00 97.56 198 LYS A CA 1
ATOM 1593 C C . LYS A 1 198 ? -46.462 23.118 45.667 1.00 97.56 198 LYS A C 1
ATOM 1595 O O . LYS A 1 198 ? -47.271 23.730 46.357 1.00 97.56 198 LYS A O 1
ATOM 1600 N N . SER A 1 199 ? -45.767 23.698 44.688 1.00 97.00 199 SER A N 1
ATOM 1601 C CA . SER A 1 199 ? -45.886 25.119 44.340 1.00 97.00 199 SER A CA 1
ATOM 1602 C C . SER A 1 199 ? -47.314 25.495 43.922 1.00 97.00 199 SER A C 1
ATOM 1604 O O . SER A 1 199 ? -47.845 26.498 44.399 1.00 97.00 199 SER A O 1
ATOM 1606 N N . ILE A 1 200 ? -47.977 24.662 43.109 1.00 97.19 200 ILE A N 1
ATOM 1607 C CA . ILE A 1 200 ? -49.383 24.859 42.718 1.00 97.19 200 ILE A CA 1
ATOM 1608 C C . ILE A 1 200 ? -50.299 24.800 43.945 1.00 97.19 200 ILE A C 1
ATOM 1610 O O . ILE A 1 200 ? -51.073 25.728 44.161 1.00 97.19 200 ILE A O 1
ATOM 1614 N N . LYS A 1 201 ? -50.171 23.768 44.795 1.00 97.00 201 LYS A N 1
ATOM 1615 C CA . LYS A 1 201 ? -50.984 23.639 46.020 1.00 97.00 201 LYS A CA 1
ATOM 1616 C C . LYS A 1 201 ? -50.828 24.846 46.945 1.00 97.00 201 LYS A C 1
ATOM 1618 O O . LYS A 1 201 ? -51.827 25.354 47.446 1.00 97.00 201 LYS A O 1
ATOM 1623 N N . ILE A 1 202 ? -49.600 25.331 47.138 1.00 97.12 202 ILE A N 1
ATOM 1624 C CA . ILE A 1 202 ? -49.328 26.533 47.938 1.00 97.12 202 ILE A CA 1
ATOM 1625 C C . ILE A 1 202 ? -50.050 27.748 47.344 1.00 97.12 202 ILE A C 1
ATOM 1627 O O . ILE A 1 202 ? -50.738 28.454 48.079 1.00 97.12 202 ILE A O 1
ATOM 1631 N N . LYS A 1 203 ? -49.967 27.968 46.024 1.00 96.69 203 LYS A N 1
ATOM 1632 C CA . LYS A 1 203 ? -50.683 29.067 45.349 1.00 96.69 203 LYS A CA 1
ATOM 1633 C C . LYS A 1 203 ? -52.202 28.951 45.509 1.00 96.69 203 LYS A C 1
ATOM 1635 O O . LYS A 1 203 ? -52.859 29.950 45.796 1.00 96.69 203 LYS A O 1
ATOM 1640 N N . THR A 1 204 ? -52.762 27.746 45.386 1.00 96.00 204 THR A N 1
ATOM 1641 C CA . THR A 1 204 ? -54.195 27.499 45.600 1.00 96.00 204 THR A CA 1
ATOM 1642 C C . THR A 1 204 ? -54.607 27.822 47.034 1.00 96.00 204 THR A C 1
ATOM 1644 O O . THR A 1 204 ? -55.581 28.543 47.226 1.00 96.00 204 THR A O 1
ATOM 1647 N N . ILE A 1 205 ? -53.848 27.364 48.036 1.00 96.44 205 ILE A N 1
ATOM 1648 C CA . ILE A 1 205 ? -54.109 27.653 49.456 1.00 96.44 205 ILE A CA 1
ATOM 1649 C C . ILE A 1 205 ? -54.015 29.158 49.736 1.00 96.44 205 ILE A C 1
ATOM 1651 O O . ILE A 1 205 ? -54.848 29.718 50.448 1.00 96.44 205 ILE A O 1
ATOM 1655 N N . GLN A 1 206 ? -53.028 29.846 49.158 1.00 96.19 206 GLN A N 1
ATOM 1656 C CA . GLN A 1 206 ? -52.909 31.299 49.282 1.00 96.19 206 GLN A CA 1
ATOM 1657 C C . GLN A 1 206 ? -54.125 32.018 48.684 1.00 96.19 206 GLN A C 1
ATOM 1659 O O . GLN A 1 206 ? -54.640 32.957 49.290 1.00 96.19 206 GLN A O 1
ATOM 1664 N N . HIS A 1 207 ? -54.614 31.569 47.526 1.00 95.50 207 HIS A N 1
ATOM 1665 C CA . HIS A 1 207 ? -55.795 32.136 46.879 1.00 95.50 207 HIS A CA 1
ATOM 1666 C C . HIS A 1 207 ? -57.084 31.872 47.674 1.00 95.50 207 HIS A C 1
ATOM 1668 O O . HIS A 1 207 ? -57.854 32.800 47.916 1.00 95.50 207 HIS A O 1
ATOM 1674 N N . THR A 1 208 ? -57.306 30.645 48.157 1.00 96.12 208 THR A N 1
ATOM 1675 C CA . THR A 1 208 ? -58.476 30.324 48.995 1.00 96.12 208 THR A CA 1
ATOM 1676 C C . THR A 1 208 ? -58.451 31.097 50.309 1.00 96.12 208 THR A C 1
ATOM 1678 O O . THR A 1 208 ? -59.473 31.651 50.702 1.00 96.12 208 THR A O 1
ATOM 1681 N N . THR A 1 209 ? -57.282 31.229 50.943 1.00 96.38 209 THR A N 1
ATOM 1682 C CA . THR A 1 209 ? -57.109 32.033 52.163 1.00 96.38 209 THR A CA 1
ATOM 1683 C C . THR A 1 209 ? -57.441 33.505 51.913 1.00 96.38 209 THR A C 1
ATOM 1685 O O . THR A 1 209 ? -58.143 34.118 52.717 1.00 96.38 209 THR A O 1
ATOM 1688 N N . LYS A 1 210 ? -56.986 34.082 50.790 1.00 96.31 210 LYS A N 1
ATOM 1689 C CA . LYS A 1 210 ? -57.353 35.452 50.389 1.00 96.31 210 LYS A CA 1
ATOM 1690 C C . LYS A 1 210 ? -58.865 35.592 50.188 1.00 96.31 210 LYS A C 1
ATOM 1692 O O . LYS A 1 210 ? -59.454 36.521 50.731 1.00 96.31 210 LYS A O 1
ATOM 1697 N N . ASN A 1 211 ? -59.501 34.648 49.495 1.00 95.88 211 ASN A N 1
ATOM 1698 C CA . ASN A 1 211 ? -60.948 34.671 49.258 1.00 95.88 211 ASN A CA 1
ATOM 1699 C C . ASN A 1 211 ? -61.766 34.546 50.547 1.00 95.88 211 ASN A C 1
ATOM 1701 O O . ASN A 1 211 ? -62.764 35.245 50.702 1.00 95.88 211 ASN A O 1
ATOM 1705 N N . ILE A 1 212 ? -61.343 33.692 51.483 1.00 96.62 212 ILE A N 1
ATOM 1706 C CA . ILE A 1 212 ? -61.981 33.574 52.800 1.00 96.62 212 ILE A CA 1
ATOM 1707 C C . ILE A 1 212 ? -61.866 34.903 53.552 1.00 96.62 212 ILE A C 1
ATOM 1709 O O . ILE A 1 212 ? -62.880 35.408 54.022 1.00 96.62 212 ILE A O 1
ATOM 1713 N N . LYS A 1 213 ? -60.673 35.520 53.594 1.00 97.00 213 LYS A N 1
ATOM 1714 C CA . LYS A 1 213 ? -60.481 36.838 54.225 1.00 97.00 213 LYS A CA 1
ATOM 1715 C C . LYS A 1 213 ? -61.402 37.904 53.623 1.00 97.00 213 LYS A C 1
ATOM 1717 O O . LYS A 1 213 ? -62.031 38.641 54.375 1.00 97.00 213 LYS A O 1
ATOM 1722 N N . ILE A 1 214 ? -61.527 37.953 52.293 1.00 96.62 214 ILE A N 1
ATOM 1723 C CA . ILE A 1 214 ? -62.431 38.885 51.599 1.00 96.62 214 ILE A CA 1
ATOM 1724 C C . ILE A 1 214 ? -63.891 38.643 52.004 1.00 96.62 214 ILE A C 1
ATOM 1726 O O . ILE A 1 214 ? -64.576 39.594 52.373 1.00 96.62 214 ILE A O 1
ATOM 1730 N N . LYS A 1 215 ? -64.362 37.388 51.996 1.00 96.50 215 LYS A N 1
ATOM 1731 C CA . LYS A 1 215 ? -65.737 37.046 52.402 1.00 96.50 215 LYS A CA 1
ATOM 1732 C C . LYS A 1 215 ? -66.024 37.413 53.859 1.00 96.50 215 LYS A C 1
ATOM 1734 O O . LYS A 1 215 ? -67.094 37.938 54.151 1.00 96.50 215 LYS A O 1
ATOM 1739 N N . THR A 1 216 ? -65.074 37.179 54.764 1.00 96.75 216 THR A N 1
ATOM 1740 C CA . THR A 1 216 ? -65.210 37.563 56.176 1.00 96.75 216 THR A CA 1
ATOM 1741 C C . THR A 1 216 ? -65.323 39.079 56.327 1.00 96.75 216 THR A C 1
ATOM 1743 O O . THR A 1 216 ? -66.215 39.550 57.026 1.00 96.75 216 THR A O 1
ATOM 1746 N N . ILE A 1 217 ? -64.477 39.849 55.633 1.00 97.44 217 ILE A N 1
ATOM 1747 C CA . ILE A 1 217 ? -64.552 41.319 55.631 1.00 97.44 217 ILE A CA 1
ATOM 1748 C C . ILE A 1 217 ? -65.907 41.788 55.082 1.00 97.44 217 ILE A C 1
ATOM 1750 O O . ILE A 1 217 ? -66.553 42.629 55.699 1.00 97.44 217 ILE A O 1
ATOM 1754 N N . GLN A 1 218 ? -66.385 41.208 53.976 1.00 96.94 218 GLN A N 1
ATOM 1755 C CA . GLN A 1 218 ? -67.703 41.528 53.416 1.00 96.94 218 GLN A CA 1
ATOM 1756 C C . GLN A 1 218 ? -68.841 41.254 54.410 1.00 96.94 218 GLN A C 1
ATOM 1758 O O . GLN A 1 218 ? -69.724 42.093 54.567 1.00 96.94 218 GLN A O 1
ATOM 1763 N N . ALA A 1 219 ? -68.814 40.118 55.113 1.00 96.44 219 ALA A N 1
ATOM 1764 C CA . ALA A 1 219 ? -69.821 39.783 56.121 1.00 96.44 219 ALA A CA 1
ATOM 1765 C C . ALA A 1 219 ? -69.816 40.769 57.304 1.00 96.44 219 ALA A C 1
ATOM 1767 O O . ALA A 1 219 ? -70.885 41.181 57.756 1.00 96.44 219 ALA A O 1
ATOM 1768 N N . ILE A 1 220 ? -68.630 41.184 57.767 1.00 97.50 220 ILE A N 1
ATOM 1769 C CA . ILE A 1 220 ? -68.478 42.209 58.812 1.00 97.50 220 ILE A CA 1
ATOM 1770 C C . ILE A 1 220 ? -69.092 43.537 58.345 1.00 97.50 220 ILE A C 1
ATOM 1772 O O . ILE A 1 220 ? -69.924 44.097 59.056 1.00 97.50 220 ILE A O 1
ATOM 1776 N N . VAL A 1 221 ? -68.764 43.992 57.129 1.00 97.25 221 VAL A N 1
ATOM 1777 C CA . VAL A 1 221 ? -69.297 45.240 56.549 1.00 97.25 221 VAL A CA 1
ATOM 1778 C C . VAL A 1 221 ? -70.823 45.195 56.411 1.00 97.25 221 VAL A C 1
ATOM 1780 O O . VAL A 1 221 ? -71.503 46.155 56.770 1.00 97.25 221 VAL A O 1
ATOM 1783 N N . ILE A 1 222 ? -71.392 44.080 55.937 1.00 97.06 222 ILE A N 1
ATOM 1784 C CA . ILE A 1 222 ? -72.851 43.903 55.831 1.00 97.06 222 ILE A CA 1
ATOM 1785 C C . ILE A 1 222 ? -73.512 43.990 57.215 1.00 97.06 222 ILE A C 1
ATOM 1787 O O . ILE A 1 222 ? -74.522 44.679 57.376 1.00 97.06 222 ILE A O 1
ATOM 1791 N N . ALA A 1 223 ? -72.947 43.318 58.223 1.00 96.69 223 ALA A N 1
ATOM 1792 C CA . ALA A 1 223 ? -73.474 43.340 59.585 1.00 96.69 223 ALA A CA 1
ATOM 1793 C C . ALA A 1 223 ? -73.413 44.745 60.211 1.00 96.69 223 ALA A C 1
ATOM 1795 O O . ALA A 1 223 ? -74.346 45.160 60.901 1.00 96.69 223 ALA A O 1
ATOM 1796 N N . GLU A 1 224 ? -72.336 45.489 59.963 1.00 97.00 224 GLU A N 1
ATOM 1797 C CA . GLU A 1 224 ? -72.153 46.852 60.460 1.00 97.00 224 GLU A CA 1
ATOM 1798 C C . GLU A 1 224 ? -73.103 47.847 59.777 1.00 97.00 224 GLU A C 1
ATOM 1800 O O . GLU A 1 224 ? -73.784 48.613 60.463 1.00 97.00 224 GLU A O 1
ATOM 1805 N N . ASN A 1 225 ? -73.272 47.746 58.455 1.00 96.50 225 ASN A N 1
ATOM 1806 C CA . ASN A 1 225 ? -74.263 48.521 57.705 1.00 96.50 225 ASN A CA 1
ATOM 1807 C C . ASN A 1 225 ? -75.694 48.270 58.200 1.00 96.50 225 ASN A C 1
ATOM 1809 O O . ASN A 1 225 ? -76.464 49.217 58.365 1.00 96.50 225 ASN A O 1
ATOM 1813 N N . LYS A 1 226 ? -76.050 47.015 58.507 1.00 96.94 226 LYS A N 1
ATOM 1814 C CA . LYS A 1 226 ? -77.360 46.680 59.085 1.00 96.94 226 LYS A CA 1
ATOM 1815 C C . LYS A 1 226 ? -77.565 47.340 60.455 1.00 96.94 226 LYS A C 1
ATOM 1817 O O . LYS A 1 226 ? -78.604 47.954 60.687 1.00 96.94 226 LYS A O 1
ATOM 1822 N N . LYS A 1 227 ? -76.560 47.293 61.341 1.00 96.56 227 LYS A N 1
ATOM 1823 C CA . LYS A 1 227 ? -76.605 47.992 62.643 1.00 96.56 227 LYS A CA 1
ATOM 1824 C C . LYS A 1 227 ? -76.771 49.505 62.475 1.00 96.56 227 LYS A C 1
ATOM 1826 O O . LYS A 1 227 ? -77.506 50.125 63.244 1.00 96.56 227 LYS A O 1
ATOM 1831 N N . LEU A 1 228 ? -76.101 50.110 61.491 1.00 95.94 228 LEU A N 1
ATOM 1832 C CA . LEU A 1 228 ? -76.242 51.536 61.180 1.00 95.94 228 LEU A CA 1
ATOM 1833 C C . LEU A 1 228 ? -77.653 51.877 60.679 1.00 95.94 228 LEU A C 1
ATOM 1835 O O . LEU A 1 228 ? -78.230 52.865 61.136 1.00 95.94 228 LEU A O 1
ATOM 1839 N N . GLN A 1 229 ? -78.245 51.043 59.820 1.00 94.88 229 GLN A N 1
ATOM 1840 C CA . GLN A 1 229 ? -79.634 51.204 59.376 1.00 94.88 229 GLN A CA 1
ATOM 1841 C C . GLN A 1 229 ? -80.630 51.107 60.539 1.00 94.88 229 GLN A C 1
ATOM 1843 O O . GLN A 1 229 ? -81.510 51.957 60.658 1.00 94.88 229 GLN A O 1
ATOM 1848 N N . GLU A 1 230 ? -80.466 50.131 61.437 1.00 95.44 230 GLU A N 1
ATOM 1849 C CA . GLU A 1 230 ? -81.300 49.991 62.642 1.00 95.44 230 GLU A CA 1
ATOM 1850 C C . GLU A 1 230 ? -81.152 51.186 63.598 1.00 95.44 230 GLU A C 1
ATOM 1852 O O . GLU A 1 230 ? -82.127 51.649 64.193 1.00 95.44 230 GLU A O 1
ATOM 1857 N N . ARG A 1 231 ? -79.937 51.726 63.756 1.00 95.56 231 ARG A N 1
ATOM 1858 C CA . ARG A 1 231 ? -79.721 52.963 64.524 1.00 95.56 231 ARG A CA 1
ATOM 1859 C C . ARG A 1 231 ? -80.422 54.152 63.867 1.00 95.56 231 ARG A C 1
ATOM 1861 O O . ARG A 1 231 ? -81.079 54.919 64.566 1.00 95.56 231 ARG A O 1
ATOM 1868 N N . SER A 1 232 ? -80.323 54.280 62.545 1.00 93.62 232 SER A N 1
ATOM 1869 C CA . SER A 1 232 ? -80.977 55.346 61.780 1.00 93.62 232 SER A CA 1
ATOM 1870 C C . SER A 1 232 ? -82.506 55.284 61.891 1.00 93.62 232 SER A C 1
ATOM 1872 O O . SER A 1 232 ? -83.138 56.305 62.162 1.00 93.62 232 SER A O 1
ATOM 1874 N N . SER A 1 233 ? -83.111 54.095 61.779 1.00 93.00 233 SER A N 1
ATOM 1875 C CA . SER A 1 233 ? -84.564 53.925 61.915 1.00 93.00 233 SER A CA 1
ATOM 1876 C C . SER A 1 233 ? -85.062 54.241 63.328 1.00 93.00 233 SER A C 1
ATOM 1878 O O . SER A 1 233 ? -86.074 54.920 63.481 1.00 93.00 233 SER A O 1
ATOM 1880 N N . ARG A 1 234 ? -84.319 53.854 64.376 1.00 92.56 234 ARG A N 1
ATOM 1881 C CA . ARG A 1 234 ? -84.638 54.241 65.764 1.00 92.56 234 ARG A CA 1
ATOM 1882 C C . ARG A 1 234 ? -84.588 55.751 65.978 1.00 92.56 234 ARG A C 1
ATOM 1884 O O . ARG A 1 234 ? -85.459 56.288 66.658 1.00 92.56 234 ARG A O 1
ATOM 1891 N N . ILE A 1 235 ? -83.582 56.432 65.425 1.00 92.50 235 ILE A N 1
ATOM 1892 C CA . ILE A 1 235 ? -83.485 57.897 65.501 1.00 92.50 235 ILE A CA 1
ATOM 1893 C C . ILE A 1 235 ? -84.680 58.535 64.785 1.00 92.50 235 ILE A C 1
ATOM 1895 O O . ILE A 1 235 ? -85.320 59.416 65.354 1.00 92.50 235 ILE A O 1
ATOM 1899 N N . ARG A 1 236 ? -85.033 58.043 63.592 1.00 89.44 236 ARG A N 1
ATOM 1900 C CA . ARG A 1 236 ? -86.188 58.528 62.823 1.00 89.44 236 ARG A CA 1
ATOM 1901 C C . ARG A 1 236 ? -87.509 58.355 63.583 1.00 89.44 236 ARG A C 1
ATOM 1903 O O . ARG A 1 236 ? -88.272 59.308 63.683 1.00 89.44 236 ARG A O 1
ATOM 1910 N N . ASN A 1 237 ? -87.743 57.193 64.195 1.00 87.81 237 ASN A N 1
ATOM 1911 C CA . ASN A 1 237 ? -88.944 56.949 65.006 1.00 87.81 237 ASN A CA 1
ATOM 1912 C C . ASN A 1 237 ? -88.995 57.848 66.253 1.00 87.81 237 ASN A C 1
ATOM 1914 O O . ASN A 1 237 ? -90.056 58.341 66.619 1.00 87.81 237 ASN A O 1
ATOM 1918 N N . ARG A 1 238 ? -87.848 58.107 66.900 1.00 87.31 238 ARG A N 1
ATOM 1919 C CA . ARG A 1 238 ? -87.772 59.047 68.032 1.00 87.31 238 ARG A CA 1
ATOM 1920 C C . ARG A 1 238 ? -88.057 60.491 67.623 1.00 87.31 238 ARG A C 1
ATOM 1922 O O . ARG A 1 238 ? -88.630 61.221 68.423 1.00 87.31 238 ARG A O 1
ATOM 1929 N N . ALA A 1 239 ? -87.644 60.899 66.425 1.00 81.75 239 ALA A N 1
ATOM 1930 C CA . ALA A 1 239 ? -87.971 62.215 65.885 1.00 81.75 239 ALA A CA 1
ATOM 1931 C C . ALA A 1 239 ? -89.478 62.333 65.601 1.00 81.75 239 ALA A C 1
ATOM 1933 O O . ALA A 1 239 ? -90.101 63.271 66.076 1.00 81.75 239 ALA A O 1
ATOM 1934 N N . SER A 1 240 ? -90.080 61.331 64.949 1.00 74.69 240 SER A N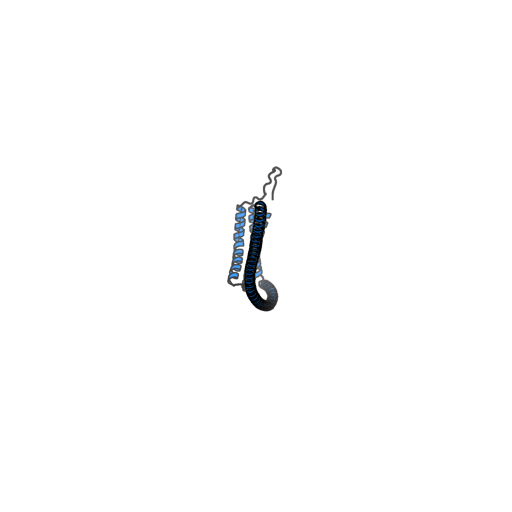 1
ATOM 1935 C CA . SER A 1 240 ? -91.520 61.320 64.644 1.00 74.69 240 SER A CA 1
ATOM 1936 C C . SER A 1 240 ? -92.410 61.307 65.897 1.00 74.69 240 SER A C 1
ATOM 1938 O O . SER A 1 240 ? -93.399 62.030 65.943 1.00 74.69 240 SER A O 1
ATOM 1940 N N . ASN A 1 241 ? -92.039 60.572 66.953 1.00 74.56 241 ASN A N 1
ATOM 1941 C CA . ASN A 1 241 ? -92.793 60.584 68.216 1.00 74.56 241 ASN A CA 1
ATOM 1942 C C . ASN A 1 241 ? -92.715 61.924 68.967 1.00 74.56 241 ASN A C 1
ATOM 1944 O O . ASN A 1 241 ? -93.576 62.193 69.797 1.00 74.56 241 ASN A O 1
ATOM 1948 N N . LYS A 1 242 ? -91.695 62.755 68.714 1.00 73.50 242 LYS A N 1
ATOM 1949 C CA . LYS A 1 242 ? -91.600 64.104 69.293 1.00 73.50 242 LYS A CA 1
ATOM 1950 C C . LYS A 1 242 ? -92.488 65.131 68.586 1.00 73.50 242 LYS A C 1
ATOM 1952 O O . LYS A 1 242 ? -92.678 66.201 69.139 1.00 73.50 242 LYS A O 1
ATOM 1957 N N . GLU A 1 243 ? -92.998 64.833 67.393 1.00 66.56 243 GLU A N 1
ATOM 1958 C CA . GLU A 1 243 ? -93.883 65.737 66.642 1.00 66.56 243 GLU A CA 1
ATOM 1959 C C . GLU A 1 243 ? -95.378 65.468 66.901 1.00 66.56 243 GLU A C 1
ATOM 1961 O O . GLU A 1 243 ? -96.217 66.258 66.480 1.00 66.56 243 GLU A O 1
ATOM 1966 N N . GLN A 1 244 ? -95.730 64.371 67.586 1.00 57.59 244 GLN A N 1
ATOM 1967 C CA . GLN A 1 244 ? -97.121 63.963 67.858 1.00 57.59 244 GLN A CA 1
ATOM 1968 C C . GLN A 1 244 ? -97.574 64.148 69.319 1.00 57.59 244 GLN A C 1
ATOM 1970 O O . GLN A 1 244 ? -98.699 63.776 69.651 1.00 57.59 244 GLN A O 1
ATOM 1975 N N . GLY A 1 245 ? -96.725 64.699 70.188 1.00 48.50 245 GLY A N 1
ATOM 1976 C CA . GLY A 1 245 ? -97.064 65.078 71.565 1.00 48.50 245 GLY A CA 1
ATOM 1977 C C . GLY A 1 245 ? -96.733 66.536 71.808 1.00 48.50 245 GLY A C 1
ATOM 1978 O O . GLY A 1 245 ? -97.511 67.184 72.538 1.00 48.50 245 GLY A O 1
#

Radius of gyration: 57.69 Å; chains: 1; bounding box: 138×88×124 Å

Organism: NCBI:txid49249

pLDDT: mean 89.01, std 9.76, range [48.5, 98.44]

Foldseek 3Di:
DWDDDPPDPDTDDLAQEDVVLVVLLVVLLCVLLVVQLVCLVCLLVVLVVVPPDPVSVVSNVVSVVSNVVSVVLSVCLVVVLVVDPSHSVSNNVSSVVSSVVVVVVVVVVVVVCVVCVPVVVVVVVVVVVVVVVVVVVVVVVVVVVVVVVVVVVVVVVVVVVVVVVVVVVVVVVVVVVVVVVVVVVVVVVVVVVVVVVVVVVVVVVVVVVVVVVVVVVVVVVVVVVVVVVVVVVVVVVVVVVVVVD

Sequence (245 aa):
SFSCPRDSEVCRSDSDVSPVGWFFFTLFGVIHLTPDMLNGLKLVWGASKHGFTKKGLHIFIGGCFLFTITALALYATVVFNVATSRSDVEMIFNTVVLLFVNDLDEKMFTSLRTINSEWLEKITSEIADSFRGNIKVDIQYAAANHELRDEQTRRIEQIEKKLLEKIMRVETEYEKLKTEYNKLKTEVKGLKARHTTKSIKIKTIQHTTKNIKIKTIQAIVIAENKKLQERSSRIRNRASNKEQG

Secondary structure (DSSP, 8-state):
-EE--TT-S-PEES-B--HHHHHHHHHHHHHHHHHHHHHHHHHHHHHHHT-S-HHHHHHHHHHHHHHHHHHHHHHHHHHHHHHH-SBHHHHHHHHHHHHHHHHHHHHHHHHHHHH-HHHHHHHHHHHHHHHHHHHHHHHHHHHHHHHHHHHHHHHHHHHHHHHHHHHHHHHHHHHHHHHHHHHHHHHHHHHHHHHHHHHHHHHHHHHHHHHHHHHHHHHHHHHHHHHHHHHHHHHHHHHHHHS--